Protein AF-A0A916R1E2-F1 (afdb_monomer)

Nearest PDB structures (foldseek):
  3bkv-assembly1_A  TM=9.050E-01  e=2.674E-01  Phikzvirus phiKZ
  4c2e-assembly1_B  TM=7.919E-01  e=2.099E-01  Bacillus subtilis subsp. subtilis str. 168
  4c2h-assembly1_B  TM=7.950E-01  e=2.369E-01  Bacillus subtilis subsp. subtilis str. 168
  4c2g-assembly1_A-2  TM=7.970E-01  e=2.842E-01  Bacillus subtilis subsp. subtilis str. 168
  2vve-assembly1_A  TM=6.080E-01  e=1.460E+00  Corticovirus PM2

Sequence (176 aa):
MELQDFLRTDLKYDVKTLADDENLTREIQAILVDLNMLNPPVDGIFGPLTTAALHRFQVDQKSGEAGYLGEKTTKKLLEAKEANIPAAPIILKTKKDTILKSRPLQSSQLTESEKHYIPANQEFQILAYVPVRNHFRIAFKNNKHNGSGVWYIHEKHIEIFENNQLVASQASTRYY

Secondary structure (DSSP, 8-state):
--GGGGTTS---EEHHHHHT-HHHHHHHHHHHHHTTSSPSP--S---HHHHHHHHHHHHHTT-S-TTEE-HHHHHHHHHHHHHT-PPPPEEEEESS-EEEESSSS-GGGS-GGGEEEE-TT-EEEEEEEEEETTEEEEEESS--BTTBSEEEEEGGGEEEEETTEEEESTT-----

Foldseek 3Di:
DALVVQAPDFDKDFLVNQQVDLVNQLLLQVLLCLLVLAPDDSPSGSDPSVLQSLQVLCVVQVQVQRRMDHNSSSVSSVVSSVVSHHFFWKKKFFQAKWKWALDPDDPVPDDVLRIDIDGHGDMFTFSHWDDDPQWIWTQGHPDADSNDSTTIIGQQGMFMDGPNDTQGHPVDPPDD

Mean predicted aligned error: 4.77 Å

Solvent-accessible surface area (backbone atoms only — not comparable to full-atom values): 9759 Å² total; per-residue (Å²): 111,57,66,72,73,24,58,97,46,89,50,68,39,41,58,65,58,40,42,74,30,42,65,37,26,30,56,54,40,46,46,33,32,69,27,60,34,40,73,81,74,72,78,34,67,55,41,77,60,50,52,39,22,51,46,42,50,35,59,78,67,63,39,82,47,84,69,41,49,28,32,55,44,39,54,50,51,53,53,47,53,74,65,63,63,58,54,77,69,32,40,39,34,28,76,35,68,46,55,39,20,69,53,96,64,62,73,91,81,48,58,73,89,42,45,44,82,43,61,45,77,42,78,41,56,36,48,33,74,44,84,50,90,74,23,30,42,34,28,37,59,85,62,58,56,95,84,38,43,56,34,22,34,51,39,82,37,38,38,32,28,47,85,91,37,84,64,39,43,81,88,49,85,75,85,127

Structure (mmCIF, N/CA/C/O backbone):
data_AF-A0A916R1E2-F1
#
_entry.id   AF-A0A916R1E2-F1
#
loop_
_atom_site.group_PDB
_atom_site.id
_atom_site.type_symbol
_atom_site.label_atom_id
_atom_site.label_alt_id
_atom_site.label_comp_id
_atom_site.label_asym_id
_atom_site.label_entity_id
_atom_site.label_seq_id
_atom_site.pdbx_PDB_ins_code
_atom_site.Cartn_x
_atom_site.Cartn_y
_atom_site.Cartn_z
_atom_site.occupancy
_atom_site.B_iso_or_equiv
_atom_site.auth_seq_id
_atom_site.auth_comp_id
_atom_site.auth_asym_id
_atom_site.auth_atom_id
_atom_site.pdbx_PDB_model_num
ATOM 1 N N . MET A 1 1 ? -10.650 14.421 14.158 1.00 94.19 1 MET A N 1
ATOM 2 C CA . MET A 1 1 ? -11.282 13.184 14.659 1.00 94.19 1 MET A CA 1
ATOM 3 C C . MET A 1 1 ? -10.206 12.286 15.236 1.00 94.19 1 MET A C 1
ATOM 5 O O . MET A 1 1 ? -9.038 12.485 14.914 1.00 94.19 1 MET A O 1
ATOM 9 N N . GLU A 1 2 ? -10.591 11.307 16.044 1.00 96.19 2 GLU A N 1
ATOM 10 C CA . GLU A 1 2 ? -9.726 10.213 16.502 1.00 96.19 2 GLU A CA 1
ATOM 11 C C . GLU A 1 2 ? -10.302 8.863 16.053 1.00 96.19 2 GLU A C 1
ATOM 13 O O . GLU A 1 2 ? -11.497 8.746 15.767 1.00 96.19 2 GLU A O 1
ATOM 18 N N . LEU A 1 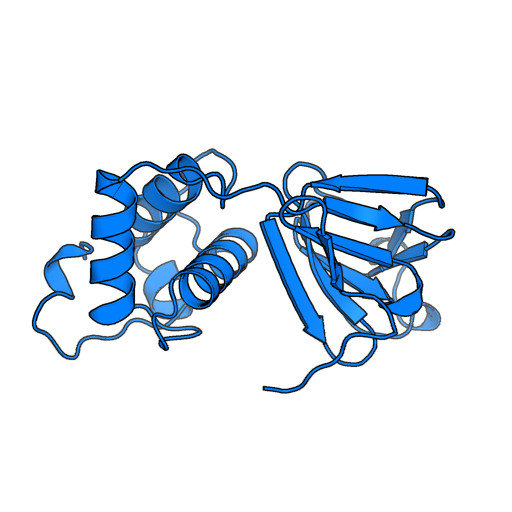3 ? -9.476 7.813 16.011 1.00 96.88 3 LEU A N 1
ATOM 19 C CA . LEU A 1 3 ? -9.941 6.463 15.680 1.00 96.88 3 LEU A CA 1
ATOM 20 C C . LEU A 1 3 ? -11.092 6.017 16.594 1.00 96.88 3 LEU A C 1
ATOM 22 O O . LEU A 1 3 ? -12.052 5.410 16.122 1.00 96.88 3 LEU A O 1
ATOM 26 N N . GLN A 1 4 ? -11.043 6.353 17.886 1.00 95.94 4 GLN A N 1
ATOM 27 C CA . GLN A 1 4 ? -12.064 5.950 18.861 1.00 95.94 4 GLN A CA 1
ATOM 28 C C . GLN A 1 4 ? -13.472 6.464 18.516 1.00 95.94 4 GLN A C 1
ATOM 30 O O . GLN A 1 4 ? -14.449 5.784 18.833 1.00 95.94 4 GLN A O 1
ATOM 35 N N . ASP A 1 5 ? -13.582 7.587 17.801 1.00 97.56 5 ASP A N 1
ATOM 36 C CA . ASP A 1 5 ? -14.863 8.193 17.409 1.00 97.56 5 ASP A CA 1
ATOM 37 C C . ASP A 1 5 ? -15.663 7.329 16.409 1.00 97.56 5 ASP A C 1
ATOM 39 O O . ASP A 1 5 ? -16.876 7.487 16.256 1.00 97.56 5 ASP A O 1
ATOM 43 N N . PHE A 1 6 ? -15.005 6.386 15.724 1.00 97.88 6 PHE A N 1
ATOM 44 C CA . PHE A 1 6 ? -15.643 5.465 14.773 1.00 97.88 6 PHE A CA 1
ATOM 45 C C . PHE A 1 6 ? -16.212 4.206 15.443 1.00 97.88 6 PHE A C 1
ATOM 47 O O . PHE A 1 6 ? -16.876 3.402 14.788 1.00 97.88 6 PHE A O 1
ATOM 54 N N . LEU A 1 7 ? -15.923 3.972 16.726 1.00 97.31 7 LEU A N 1
ATOM 55 C CA . LEU A 1 7 ? -16.379 2.770 17.420 1.00 97.31 7 LEU A CA 1
ATOM 56 C C . LEU A 1 7 ? -17.851 2.895 17.813 1.00 97.31 7 LEU A C 1
ATOM 58 O O . LEU A 1 7 ? -18.254 3.886 18.418 1.00 97.31 7 LEU A O 1
ATOM 62 N N . ARG A 1 8 ? -18.642 1.844 17.554 1.00 96.12 8 ARG A N 1
ATOM 63 C CA . ARG A 1 8 ? -20.092 1.806 17.815 1.00 96.12 8 ARG A CA 1
ATOM 64 C C . ARG A 1 8 ? -20.875 2.890 17.061 1.00 96.12 8 ARG A C 1
ATOM 66 O O . ARG A 1 8 ? -21.920 3.332 17.537 1.00 96.12 8 ARG A O 1
ATOM 73 N N . THR A 1 9 ? -20.383 3.304 15.894 1.00 96.69 9 THR A N 1
ATOM 74 C CA . THR A 1 9 ? -21.049 4.255 14.996 1.00 96.69 9 THR A CA 1
ATOM 75 C C . THR A 1 9 ? -21.120 3.695 13.575 1.00 96.69 9 THR A C 1
ATOM 77 O O . THR A 1 9 ? -20.464 2.710 13.237 1.00 96.69 9 THR A O 1
ATOM 80 N N . ASP A 1 10 ? -21.931 4.317 12.723 1.00 95.75 10 ASP A N 1
ATOM 81 C CA . ASP A 1 10 ? -21.990 4.052 11.282 1.00 95.75 10 ASP A CA 1
ATOM 82 C C . ASP A 1 10 ? -21.135 5.037 10.463 1.00 95.75 10 ASP A C 1
ATOM 84 O O . ASP A 1 10 ? -21.183 5.025 9.228 1.00 95.75 10 ASP A O 1
ATOM 88 N N . LEU A 1 11 ? -20.328 5.865 11.142 1.00 97.44 11 LEU A N 1
ATOM 89 C CA . LEU A 1 11 ? -19.462 6.860 10.524 1.00 97.44 11 LEU A CA 1
ATOM 90 C C . LEU A 1 11 ? -18.466 6.192 9.571 1.00 97.44 11 LEU A C 1
ATOM 92 O O . LEU A 1 11 ? -17.823 5.193 9.906 1.00 97.44 11 LEU A O 1
ATOM 96 N N . LYS A 1 12 ? -18.309 6.777 8.381 1.00 97.12 12 LYS A N 1
ATOM 97 C CA . LYS A 1 12 ? -17.318 6.344 7.395 1.00 97.12 12 LYS A CA 1
ATOM 98 C C . LYS A 1 12 ? -16.646 7.526 6.736 1.00 97.12 12 LYS A C 1
ATOM 100 O O . LYS A 1 12 ? -17.326 8.399 6.202 1.00 97.12 12 LYS A O 1
ATOM 105 N N . TYR A 1 13 ? -15.321 7.516 6.735 1.00 98.19 13 TYR A N 1
ATOM 106 C CA . TYR A 1 13 ? -14.507 8.499 6.027 1.00 98.19 13 TYR A CA 1
ATOM 107 C C . TYR A 1 13 ? -13.921 7.852 4.780 1.00 98.19 13 TYR A C 1
ATOM 109 O O . TYR A 1 13 ? -13.349 6.766 4.854 1.00 98.19 13 TYR A O 1
ATOM 117 N N . ASP A 1 14 ? -14.074 8.496 3.627 1.00 97.06 14 ASP A N 1
ATOM 118 C CA . ASP A 1 14 ? -13.344 8.095 2.428 1.00 97.06 14 ASP A CA 1
ATOM 119 C C . ASP A 1 14 ? -11.904 8.639 2.463 1.00 97.06 14 ASP A C 1
ATOM 121 O O . ASP A 1 14 ? -11.524 9.416 3.340 1.00 97.06 14 ASP A O 1
ATOM 125 N N . VAL A 1 15 ? -11.081 8.236 1.493 1.00 94.12 15 VAL A N 1
ATOM 126 C CA . VAL A 1 15 ? -9.678 8.678 1.401 1.00 94.12 15 VAL A CA 1
ATOM 127 C C . VAL A 1 15 ? -9.539 10.203 1.333 1.00 94.12 15 VAL A C 1
ATOM 129 O O . VAL A 1 15 ? -8.554 10.738 1.838 1.00 94.12 15 VAL A O 1
ATOM 132 N N . LYS A 1 16 ? -10.497 10.910 0.722 1.00 96.38 16 LYS A N 1
ATOM 133 C CA . LYS A 1 16 ? -10.449 12.370 0.626 1.00 96.38 16 LYS A CA 1
ATOM 134 C C . LYS A 1 16 ? -10.707 12.992 1.997 1.00 96.38 16 LYS A C 1
ATOM 136 O O . LYS A 1 16 ? -9.926 13.834 2.418 1.00 96.38 16 LYS A O 1
ATOM 141 N N . THR A 1 17 ? -11.739 12.539 2.708 1.00 97.81 17 THR A N 1
ATOM 142 C CA . THR A 1 17 ? -12.029 13.016 4.067 1.00 97.81 17 THR A CA 1
ATOM 143 C C . THR A 1 17 ? -10.876 12.721 5.025 1.00 97.81 17 THR A C 1
ATOM 145 O O . THR A 1 17 ? -10.547 13.567 5.848 1.00 97.81 17 THR A O 1
ATOM 148 N N . LEU A 1 18 ? -10.218 11.561 4.894 1.00 97.19 18 LEU A N 1
ATOM 149 C CA . LEU A 1 18 ? -9.014 11.252 5.673 1.00 97.19 18 LEU A CA 1
ATOM 150 C C . LEU A 1 18 ? -7.878 12.236 5.378 1.00 97.19 18 LEU A C 1
ATOM 152 O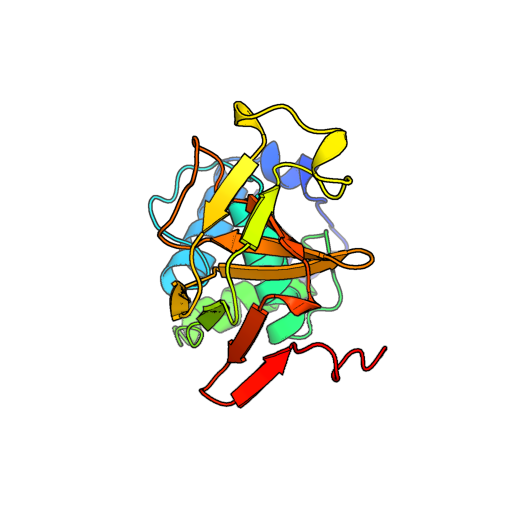 O . LEU A 1 18 ? -7.247 12.718 6.309 1.00 97.19 18 LEU A O 1
ATOM 156 N N . ALA A 1 19 ? -7.644 12.571 4.105 1.00 96.69 19 ALA A N 1
ATOM 157 C CA . ALA A 1 19 ? -6.610 13.529 3.714 1.00 96.69 19 ALA A CA 1
ATOM 158 C C . ALA A 1 19 ? -6.846 14.948 4.256 1.00 96.69 19 ALA A C 1
ATOM 160 O O . ALA A 1 19 ? -5.877 15.678 4.454 1.00 96.69 19 ALA A O 1
ATOM 161 N N . ASP A 1 20 ? -8.105 15.314 4.508 1.00 97.88 20 ASP A N 1
ATOM 162 C CA . ASP A 1 20 ? -8.487 16.601 5.094 1.00 97.88 20 ASP A CA 1
ATOM 163 C C . ASP A 1 20 ? -8.401 16.603 6.645 1.00 97.88 20 ASP A C 1
ATOM 165 O O . ASP A 1 20 ? -8.493 17.667 7.259 1.00 97.88 20 ASP A O 1
ATOM 169 N N . ASP A 1 21 ? -8.190 15.446 7.296 1.00 97.94 21 ASP A N 1
ATOM 170 C CA . ASP A 1 21 ? -8.001 15.308 8.752 1.00 97.94 21 ASP A CA 1
ATOM 171 C C . ASP A 1 21 ? -6.562 14.865 9.077 1.00 97.94 21 ASP A C 1
ATOM 173 O O . ASP A 1 21 ? -6.232 13.674 9.132 1.00 97.94 21 ASP A O 1
ATOM 177 N N . GLU A 1 22 ? -5.681 15.847 9.292 1.00 97.81 22 GLU A N 1
ATOM 178 C CA . GLU A 1 22 ? -4.259 15.607 9.564 1.00 97.81 22 GLU A CA 1
ATOM 179 C C . GLU A 1 22 ? -4.044 14.761 10.830 1.00 97.81 22 GLU A C 1
ATOM 181 O O . GLU A 1 22 ? -3.210 13.856 10.835 1.00 97.81 22 GLU A O 1
ATOM 186 N N . ASN A 1 23 ? -4.806 15.012 11.899 1.00 98.12 23 ASN A N 1
ATOM 187 C CA . ASN A 1 23 ? -4.636 14.307 13.171 1.00 98.12 23 ASN A CA 1
ATOM 188 C C . ASN A 1 23 ? -4.997 12.826 13.033 1.00 98.12 23 ASN A C 1
ATOM 190 O O . ASN A 1 23 ? -4.194 11.960 13.392 1.00 98.12 23 ASN A O 1
ATOM 194 N N . LEU A 1 24 ? -6.156 12.536 12.436 1.00 98.44 24 LEU A N 1
ATOM 195 C CA . LEU A 1 24 ? -6.574 11.163 12.162 1.00 98.44 24 LEU A CA 1
ATOM 196 C C . LEU A 1 24 ? -5.603 10.471 11.195 1.00 98.44 24 LEU A C 1
ATOM 198 O O . LEU A 1 24 ? -5.256 9.302 11.377 1.00 98.44 24 LEU A O 1
ATOM 202 N N . THR A 1 25 ? -5.104 11.199 10.192 1.00 98.44 25 THR A N 1
ATOM 203 C CA . THR A 1 25 ? -4.073 10.689 9.282 1.00 98.44 25 THR A CA 1
ATOM 204 C C . THR A 1 25 ? -2.814 10.273 10.032 1.00 98.44 25 THR A C 1
ATOM 206 O O . THR A 1 25 ? -2.305 9.176 9.796 1.00 98.44 25 THR A O 1
ATOM 209 N N . ARG A 1 26 ? -2.313 11.113 10.946 1.00 98.62 26 ARG A N 1
ATOM 210 C CA . ARG A 1 26 ? -1.122 10.803 11.748 1.00 98.62 26 ARG A CA 1
ATOM 211 C C . ARG A 1 26 ? -1.334 9.568 12.618 1.00 98.62 26 ARG A C 1
ATOM 213 O O . ARG A 1 26 ? -0.428 8.744 12.710 1.00 98.62 26 ARG A O 1
ATOM 220 N N . GLU A 1 27 ? -2.522 9.407 13.199 1.00 98.44 27 GLU A N 1
ATOM 221 C CA . GLU A 1 27 ? -2.864 8.229 14.003 1.00 98.44 27 GLU A CA 1
ATOM 222 C C . GLU A 1 27 ? -2.820 6.939 13.166 1.00 98.44 27 GLU A C 1
ATOM 224 O O . GLU A 1 27 ? -2.166 5.966 13.547 1.00 98.44 27 GLU A O 1
ATOM 229 N N . ILE A 1 28 ? -3.433 6.953 11.977 1.00 98.50 28 ILE A N 1
ATOM 230 C CA . ILE A 1 28 ? -3.409 5.815 11.045 1.00 98.50 28 ILE A CA 1
ATOM 231 C C . ILE A 1 28 ? -1.977 5.519 10.586 1.00 98.50 28 ILE A C 1
ATOM 233 O O . ILE A 1 28 ? -1.548 4.365 10.583 1.00 98.50 28 ILE A O 1
ATOM 237 N N . GLN A 1 29 ? -1.224 6.550 10.198 1.00 98.62 29 GLN A N 1
ATOM 238 C CA . GLN A 1 29 ? 0.156 6.399 9.748 1.00 98.62 29 GLN A CA 1
ATOM 239 C C . GLN A 1 29 ? 1.053 5.813 10.837 1.00 98.62 29 GLN A C 1
ATOM 241 O O . GLN A 1 29 ? 1.846 4.933 10.519 1.00 98.62 29 GLN A O 1
ATOM 246 N N . ALA A 1 30 ? 0.923 6.258 12.091 1.00 98.56 30 ALA A N 1
ATOM 247 C CA . ALA A 1 30 ? 1.711 5.732 13.204 1.00 98.56 30 ALA A CA 1
ATOM 248 C C . ALA A 1 30 ? 1.521 4.217 13.347 1.00 98.56 30 ALA A C 1
ATOM 250 O O . ALA A 1 30 ? 2.498 3.474 13.318 1.00 98.56 30 ALA A O 1
ATOM 251 N N . ILE A 1 31 ? 0.266 3.752 13.353 1.00 98.44 31 ILE A N 1
ATOM 252 C CA . ILE A 1 31 ? -0.044 2.318 13.422 1.00 98.44 31 ILE A CA 1
ATOM 253 C C . ILE A 1 31 ? 0.541 1.575 12.213 1.00 98.44 31 ILE A C 1
ATOM 255 O O . ILE A 1 31 ? 1.183 0.540 12.365 1.00 98.44 31 ILE A O 1
ATOM 259 N N . LEU A 1 32 ? 0.362 2.093 10.995 1.00 98.25 32 LEU A N 1
ATOM 260 C CA . LEU A 1 32 ? 0.888 1.437 9.791 1.00 98.25 32 LEU A CA 1
ATOM 261 C C . LEU A 1 32 ? 2.426 1.410 9.749 1.00 98.25 32 LEU A C 1
ATOM 263 O O . LEU A 1 32 ? 2.996 0.476 9.178 1.00 98.25 32 LEU A O 1
ATOM 267 N N . VAL A 1 33 ? 3.096 2.406 10.333 1.00 97.62 33 VAL A N 1
ATOM 268 C CA . VAL A 1 33 ? 4.558 2.440 10.486 1.00 97.62 33 VAL A CA 1
ATOM 269 C C . VAL A 1 33 ? 5.017 1.391 11.497 1.00 97.62 33 VAL A C 1
ATOM 271 O O . VAL A 1 33 ? 5.910 0.611 11.165 1.00 97.62 33 VAL A O 1
ATOM 274 N N . ASP A 1 34 ? 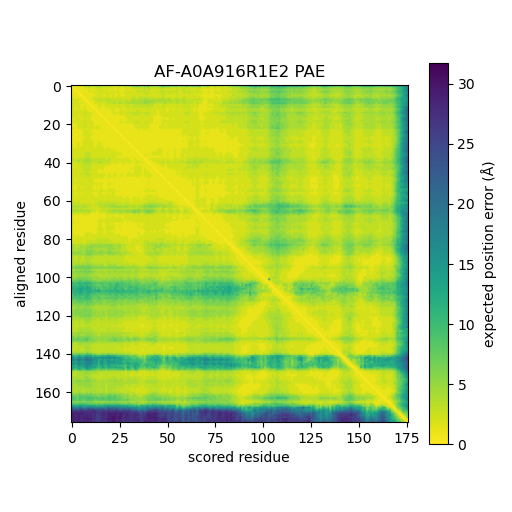4.373 1.304 12.664 1.00 97.44 34 ASP A N 1
ATOM 275 C CA . ASP A 1 34 ? 4.686 0.301 13.695 1.00 97.44 34 ASP A CA 1
ATOM 276 C C . ASP A 1 34 ? 4.505 -1.129 13.159 1.00 97.44 34 ASP A C 1
ATOM 278 O O . ASP A 1 34 ? 5.334 -2.015 13.378 1.00 97.44 34 ASP A O 1
ATOM 282 N N . LEU A 1 35 ? 3.479 -1.335 12.329 1.00 97.06 35 LEU A N 1
ATOM 283 C CA . LEU A 1 35 ? 3.228 -2.600 11.638 1.00 97.06 35 LEU A CA 1
ATOM 284 C C . LEU A 1 35 ? 4.147 -2.842 10.428 1.00 97.06 35 LEU A C 1
ATOM 286 O O . LEU A 1 35 ? 3.972 -3.838 9.725 1.00 97.06 35 LEU A O 1
ATOM 290 N N . ASN A 1 36 ? 5.122 -1.970 10.146 1.00 95.31 36 ASN A N 1
ATOM 291 C CA . ASN A 1 36 ? 6.058 -2.078 9.018 1.00 95.31 36 ASN A CA 1
ATOM 292 C C . ASN A 1 36 ? 5.384 -2.039 7.619 1.00 95.31 36 ASN A C 1
ATOM 294 O O . ASN A 1 36 ? 6.000 -2.409 6.606 1.00 95.31 36 ASN A O 1
ATOM 298 N N . MET A 1 37 ? 4.131 -1.568 7.563 1.00 95.50 37 MET A N 1
ATOM 299 C CA . MET A 1 37 ? 3.283 -1.443 6.365 1.00 95.50 37 MET A CA 1
ATOM 300 C C . MET A 1 37 ? 3.375 -0.062 5.700 1.00 95.50 37 MET A C 1
ATOM 302 O O . MET A 1 37 ? 2.929 0.098 4.564 1.00 95.50 37 MET A O 1
ATOM 306 N N . LEU A 1 38 ? 3.979 0.917 6.374 1.00 96.44 38 LEU A N 1
ATOM 307 C CA . LEU A 1 38 ? 4.331 2.238 5.856 1.00 96.44 38 LEU A CA 1
ATOM 308 C C . LEU A 1 38 ? 5.736 2.617 6.350 1.00 96.44 38 LEU A C 1
ATOM 310 O O . LEU A 1 38 ? 6.195 2.119 7.373 1.00 96.44 38 LEU A O 1
ATOM 314 N N . ASN A 1 39 ? 6.440 3.476 5.613 1.00 93.38 39 ASN A N 1
ATOM 315 C CA . ASN A 1 39 ? 7.739 3.989 6.048 1.00 93.38 39 ASN A CA 1
ATOM 316 C C . ASN A 1 39 ? 7.584 5.282 6.858 1.00 93.38 39 ASN A C 1
ATOM 318 O O . ASN A 1 39 ? 6.730 6.095 6.505 1.00 93.38 39 ASN A O 1
ATOM 322 N N . PRO A 1 40 ? 8.442 5.523 7.867 1.00 93.31 40 PRO A N 1
ATOM 323 C CA . PRO A 1 40 ? 8.526 6.830 8.507 1.00 93.31 40 PRO A CA 1
ATOM 324 C C . PRO A 1 40 ? 8.991 7.913 7.506 1.00 93.31 40 PRO A C 1
ATOM 326 O O . PRO A 1 40 ? 9.640 7.589 6.502 1.00 93.31 40 PRO A O 1
ATOM 329 N N . PRO A 1 41 ? 8.730 9.204 7.786 1.00 95.25 41 PRO A N 1
ATOM 330 C CA . PRO A 1 41 ? 8.067 9.733 8.983 1.00 95.25 41 PRO A CA 1
ATOM 331 C C . PRO A 1 41 ? 6.532 9.657 8.923 1.00 95.25 41 PRO A C 1
ATOM 333 O O . PRO A 1 41 ? 5.943 9.547 7.852 1.00 95.25 41 PRO A O 1
ATOM 336 N N . VAL A 1 42 ? 5.894 9.785 10.089 1.00 97.69 42 VAL A N 1
ATOM 337 C CA . VAL A 1 42 ? 4.471 10.137 10.196 1.00 97.69 42 VAL A CA 1
ATOM 338 C C . VAL A 1 42 ? 4.349 11.621 9.851 1.00 97.69 42 VAL A C 1
ATOM 340 O O . VAL A 1 42 ? 4.649 12.487 10.673 1.00 97.69 42 VAL A O 1
ATOM 343 N N . ASP A 1 43 ? 4.003 11.923 8.603 1.00 96.25 43 ASP A N 1
ATOM 344 C CA . ASP A 1 43 ? 4.009 13.283 8.051 1.00 96.25 43 ASP A CA 1
ATOM 345 C C . ASP A 1 43 ? 2.637 13.967 8.079 1.00 96.25 43 ASP A C 1
ATOM 347 O O . ASP A 1 43 ? 2.577 15.183 7.908 1.00 96.25 43 ASP A O 1
ATOM 351 N N . GLY A 1 44 ? 1.563 13.229 8.373 1.00 97.50 44 GLY A N 1
ATOM 352 C CA . GLY A 1 44 ? 0.190 13.736 8.351 1.00 97.50 44 GLY A CA 1
ATOM 353 C C . GLY A 1 44 ? -0.402 13.841 6.947 1.00 97.50 44 GLY A C 1
ATOM 354 O O . GLY A 1 44 ? -1.482 14.399 6.784 1.00 97.50 44 GLY A O 1
ATOM 355 N N . ILE A 1 45 ? 0.270 13.294 5.927 1.00 96.25 45 ILE A N 1
ATOM 356 C CA . ILE A 1 45 ? -0.171 13.356 4.533 1.00 96.25 45 ILE A CA 1
ATOM 357 C C . ILE A 1 45 ? -0.798 12.019 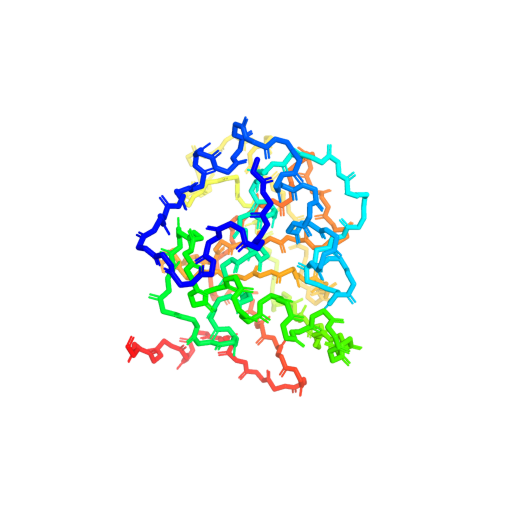4.126 1.00 96.25 45 ILE A C 1
ATOM 359 O O . ILE A 1 45 ? -0.121 10.998 3.943 1.00 96.25 45 ILE A O 1
ATOM 363 N N . PHE A 1 46 ? -2.109 12.019 3.874 1.00 96.50 46 PHE A N 1
ATOM 364 C CA . PHE A 1 46 ? -2.821 10.834 3.385 1.00 96.50 46 PHE A CA 1
ATOM 365 C C . PHE A 1 46 ? -2.634 10.641 1.867 1.00 96.50 46 PHE A C 1
ATOM 367 O O . PHE A 1 46 ? -3.565 10.672 1.066 1.00 96.50 46 PHE A O 1
ATOM 374 N N . GLY A 1 47 ? -1.377 10.483 1.451 1.00 93.88 47 GLY A N 1
ATOM 375 C CA . GLY A 1 47 ? -0.984 10.351 0.052 1.00 93.88 47 GLY A CA 1
ATOM 376 C C . GLY A 1 47 ? -1.038 8.914 -0.490 1.00 93.88 47 GLY A C 1
ATOM 377 O O . GLY A 1 47 ? -1.435 7.976 0.204 1.00 93.88 47 GLY A O 1
ATOM 378 N N . PRO A 1 48 ? -0.544 8.695 -1.725 1.00 92.50 48 PRO A N 1
ATOM 379 C CA . PRO A 1 48 ? -0.628 7.404 -2.410 1.00 92.50 48 PRO A CA 1
ATOM 380 C C . PRO A 1 48 ? -0.003 6.215 -1.668 1.00 92.50 48 PRO A C 1
ATOM 382 O O . PRO A 1 48 ? -0.457 5.088 -1.867 1.00 92.50 48 PRO A O 1
ATOM 385 N N . LEU A 1 49 ? 1.035 6.450 -0.854 1.00 94.50 49 LEU A N 1
ATOM 386 C CA . LEU A 1 49 ? 1.673 5.414 -0.034 1.00 94.50 49 LEU A CA 1
ATOM 387 C C . LEU A 1 49 ? 0.815 5.062 1.183 1.00 94.50 49 LEU A C 1
ATOM 389 O O . LEU A 1 49 ? 0.585 3.881 1.421 1.00 94.50 49 LEU A O 1
ATOM 393 N N . THR A 1 50 ? 0.273 6.064 1.882 1.00 96.75 50 THR A N 1
ATOM 394 C CA . THR A 1 50 ? -0.667 5.870 2.997 1.00 96.75 50 THR A CA 1
ATOM 395 C C . THR A 1 50 ? -1.924 5.138 2.526 1.00 96.75 50 THR A C 1
ATOM 397 O O . THR A 1 50 ? -2.323 4.149 3.134 1.00 96.75 50 THR A O 1
ATOM 400 N N . THR A 1 51 ? -2.493 5.527 1.377 1.00 96.00 51 THR A N 1
ATOM 401 C CA . THR A 1 51 ? -3.629 4.819 0.763 1.00 96.00 51 THR A CA 1
ATOM 402 C C . THR A 1 51 ? -3.300 3.358 0.457 1.00 96.00 51 THR A C 1
ATOM 404 O O . THR A 1 51 ? -4.105 2.472 0.728 1.00 96.00 51 THR A O 1
ATOM 407 N N . ALA A 1 52 ? -2.124 3.090 -0.118 1.00 94.88 52 ALA A N 1
ATOM 408 C CA . ALA A 1 52 ? -1.709 1.733 -0.463 1.00 94.88 52 ALA A CA 1
ATOM 409 C C . ALA A 1 52 ? -1.482 0.864 0.788 1.00 94.88 52 ALA A C 1
ATOM 411 O O . ALA A 1 52 ? -1.898 -0.294 0.808 1.00 94.88 52 ALA A O 1
ATOM 412 N N . ALA A 1 53 ? -0.870 1.438 1.826 1.00 96.25 53 ALA A N 1
ATOM 413 C CA . ALA A 1 53 ? -0.637 0.788 3.109 1.00 96.25 53 ALA A CA 1
ATOM 414 C C . ALA A 1 53 ? -1.951 0.473 3.839 1.00 96.25 53 ALA A C 1
ATOM 416 O O . ALA A 1 53 ? -2.150 -0.671 4.247 1.00 96.25 53 ALA A O 1
ATOM 417 N N . LEU A 1 54 ? -2.881 1.437 3.928 1.00 97.56 54 LEU A N 1
ATOM 418 C CA . LEU A 1 54 ? -4.197 1.202 4.532 1.00 97.56 54 LEU A CA 1
ATOM 419 C C . LEU A 1 54 ? -4.972 0.135 3.753 1.00 97.56 54 LEU A C 1
ATOM 421 O O . LEU A 1 54 ? -5.516 -0.784 4.354 1.00 97.56 54 LEU A O 1
ATOM 425 N N . HIS A 1 55 ? -4.985 0.208 2.421 1.00 95.25 55 HIS A N 1
ATOM 426 C CA . HIS A 1 55 ? -5.662 -0.799 1.605 1.00 95.25 55 HIS A CA 1
ATOM 427 C C . HIS A 1 55 ? -5.100 -2.206 1.855 1.00 95.25 55 HIS A C 1
ATOM 429 O O . HIS A 1 55 ? -5.867 -3.149 2.040 1.00 95.25 55 HIS A O 1
ATOM 435 N N . ARG A 1 56 ? -3.768 -2.357 1.909 1.00 94.81 56 ARG A N 1
ATOM 436 C CA . ARG A 1 56 ? -3.143 -3.639 2.262 1.00 94.81 56 ARG A CA 1
ATOM 437 C C . ARG A 1 56 ? -3.584 -4.103 3.648 1.00 94.81 56 ARG A C 1
ATOM 439 O O . ARG A 1 56 ? -4.033 -5.233 3.780 1.00 94.81 56 ARG A O 1
ATOM 446 N N . PHE A 1 57 ? -3.514 -3.230 4.651 1.00 96.88 57 PHE A N 1
ATOM 447 C CA . PHE A 1 57 ? -3.969 -3.541 6.005 1.00 96.88 57 PHE A CA 1
ATOM 448 C C . PHE A 1 57 ? -5.414 -4.060 6.020 1.00 96.88 57 PHE A C 1
ATOM 450 O O . PHE A 1 57 ? -5.710 -5.079 6.638 1.00 96.88 57 PHE A O 1
ATOM 457 N N . GLN A 1 58 ? -6.314 -3.406 5.289 1.00 96.81 58 GLN A N 1
ATOM 458 C CA . GLN A 1 58 ? -7.721 -3.799 5.205 1.00 96.81 58 GLN A CA 1
ATOM 459 C C . GLN A 1 58 ? -7.926 -5.171 4.557 1.00 96.81 58 GLN A C 1
ATOM 461 O O . GLN A 1 58 ? -8.798 -5.926 4.999 1.00 96.81 58 GLN A O 1
ATOM 466 N N . VAL A 1 59 ? -7.135 -5.499 3.532 1.00 93.19 59 VAL A N 1
ATOM 467 C CA . VAL A 1 59 ? -7.145 -6.815 2.879 1.00 93.19 59 VAL A CA 1
ATOM 468 C C . VAL A 1 59 ? -6.606 -7.885 3.828 1.00 93.19 59 VAL A C 1
ATOM 470 O O . VAL A 1 59 ? -7.314 -8.858 4.097 1.00 93.19 59 VAL A O 1
ATOM 473 N N . ASP A 1 60 ? -5.417 -7.669 4.396 1.00 92.81 60 ASP A N 1
ATOM 474 C CA . ASP A 1 60 ? -4.730 -8.620 5.282 1.00 92.81 60 ASP A CA 1
ATOM 475 C C . ASP A 1 60 ? -5.584 -8.921 6.521 1.00 92.81 60 ASP A C 1
ATOM 477 O O . ASP A 1 60 ? -5.774 -10.076 6.909 1.00 92.81 60 ASP A O 1
ATOM 481 N N . GLN A 1 61 ? -6.186 -7.878 7.096 1.00 95.19 61 GLN A N 1
ATOM 482 C CA . GLN A 1 61 ? -7.049 -7.998 8.264 1.00 95.19 61 GLN A CA 1
ATOM 483 C C . GLN A 1 61 ? -8.497 -8.341 7.909 1.00 95.19 61 GLN A C 1
ATOM 485 O O . GLN A 1 61 ? -9.298 -8.551 8.815 1.00 95.19 61 GLN A O 1
ATOM 490 N N . LYS A 1 62 ? -8.882 -8.421 6.627 1.00 95.12 62 LYS A N 1
ATOM 491 C CA . LYS A 1 62 ? -10.254 -8.712 6.159 1.00 95.12 62 LYS A CA 1
ATOM 492 C C . LYS A 1 62 ? -11.306 -7.748 6.726 1.00 95.12 62 LYS A C 1
ATOM 494 O O . LYS A 1 62 ? -12.342 -8.179 7.241 1.00 95.12 62 LYS A O 1
ATOM 499 N N . SER A 1 63 ? -11.036 -6.441 6.758 1.00 93.75 63 SER A N 1
ATOM 500 C CA . SER A 1 63 ? -11.978 -5.454 7.326 1.00 93.75 63 SER A CA 1
ATOM 501 C C . SER A 1 63 ? -13.239 -5.268 6.473 1.00 93.75 63 SER A C 1
ATOM 503 O O . SER A 1 63 ? -14.312 -5.019 7.022 1.00 93.75 63 SER A O 1
ATOM 505 N N . GLY A 1 64 ? -13.135 -5.464 5.153 1.00 91.94 64 GLY A N 1
ATOM 506 C CA . GLY A 1 64 ? -14.259 -5.341 4.219 1.00 91.94 64 GLY A CA 1
ATOM 507 C C . GLY A 1 64 ? -14.696 -3.897 3.952 1.00 91.94 64 GLY A C 1
ATOM 508 O O . GLY A 1 64 ? -15.822 -3.676 3.518 1.00 91.94 64 GLY A O 1
ATOM 509 N N . GLU A 1 65 ? -13.829 -2.918 4.218 1.00 94.31 65 GLU A N 1
ATOM 510 C CA . GLU A 1 65 ? -14.091 -1.483 4.028 1.00 94.31 65 GLU A CA 1
ATOM 511 C C . GLU A 1 65 ? -13.068 -0.863 3.067 1.00 94.31 65 GLU A C 1
ATOM 513 O O . GLU A 1 65 ? -12.498 0.189 3.330 1.00 94.31 65 GLU A O 1
ATOM 518 N N . ALA A 1 66 ? -12.790 -1.532 1.946 1.00 88.81 66 ALA A N 1
ATOM 519 C CA . ALA A 1 66 ? -11.810 -1.047 0.978 1.00 88.81 66 ALA A CA 1
ATOM 520 C C . ALA A 1 66 ? -12.117 0.402 0.548 1.00 88.81 66 ALA A C 1
ATOM 522 O O . ALA A 1 66 ? -13.208 0.695 0.058 1.00 88.81 66 ALA A O 1
ATOM 523 N N . GLY A 1 67 ? -11.147 1.301 0.736 1.00 87.62 67 GLY A N 1
ATOM 524 C CA . GLY A 1 67 ? -11.265 2.720 0.371 1.00 87.62 67 GLY A CA 1
ATOM 525 C C . GLY A 1 67 ? -11.995 3.608 1.386 1.00 87.62 67 GLY A C 1
ATOM 526 O O . GLY A 1 67 ? -12.089 4.813 1.155 1.00 87.62 67 GLY A O 1
ATOM 527 N N . TYR A 1 68 ? -12.460 3.046 2.503 1.00 95.94 68 TYR A N 1
ATOM 528 C CA . TYR A 1 68 ? -13.110 3.780 3.589 1.00 95.94 68 TYR A CA 1
ATOM 529 C C . TYR A 1 68 ? -12.502 3.407 4.942 1.00 95.94 68 TYR A C 1
ATOM 531 O O . TYR A 1 68 ? -12.093 2.272 5.155 1.00 95.94 68 TYR A O 1
ATOM 539 N N . LEU A 1 69 ? -12.499 4.332 5.891 1.00 98.38 69 LEU A N 1
ATOM 540 C CA . LEU A 1 69 ? -12.304 4.042 7.306 1.00 98.38 69 LEU A CA 1
ATOM 541 C C . LEU A 1 69 ? -13.671 4.070 7.995 1.00 98.38 69 LEU A C 1
ATOM 543 O O . LEU A 1 69 ? -14.320 5.114 8.013 1.00 98.38 69 LEU A O 1
ATOM 547 N N . GLY A 1 70 ? -14.103 2.934 8.536 1.00 98.12 70 GLY A N 1
ATOM 548 C CA . GLY A 1 70 ? -15.274 2.818 9.404 1.00 98.12 70 GLY A CA 1
ATOM 549 C C . GLY A 1 70 ? -14.966 1.963 10.633 1.00 98.12 70 GLY A C 1
ATOM 550 O O . GLY A 1 70 ? -13.813 1.586 10.867 1.00 98.12 70 GLY A O 1
ATOM 551 N N . GLU A 1 71 ? -16.000 1.624 11.407 1.00 98.12 71 GLU A N 1
ATOM 552 C CA . GLU A 1 71 ? -15.871 0.869 12.662 1.00 98.12 71 GLU A CA 1
ATOM 553 C C . GLU A 1 71 ? -15.003 -0.397 12.521 1.00 98.12 71 GLU A C 1
ATOM 555 O O . GLU A 1 71 ? -14.161 -0.674 13.382 1.00 98.12 71 GLU A O 1
ATOM 560 N N . LYS A 1 72 ? -15.163 -1.174 11.436 1.00 98.38 72 LYS A N 1
ATOM 561 C CA . LYS A 1 72 ? -14.464 -2.465 11.292 1.00 98.38 72 LYS A CA 1
ATOM 562 C C . LYS A 1 72 ? -12.965 -2.285 11.091 1.00 98.38 72 LYS A C 1
ATOM 564 O O . LYS A 1 72 ? -12.182 -3.039 11.671 1.00 98.38 72 LYS A O 1
ATOM 569 N N . THR A 1 73 ? -12.560 -1.335 10.251 1.00 98.31 73 THR A N 1
ATOM 570 C CA . THR A 1 73 ? -11.145 -1.023 10.016 1.00 98.31 73 THR A CA 1
ATOM 571 C C . THR A 1 73 ? -10.532 -0.387 11.253 1.00 98.31 73 THR A C 1
ATOM 573 O O . THR A 1 73 ? -9.452 -0.807 11.657 1.00 98.31 73 THR A O 1
ATOM 576 N N . THR A 1 74 ? -11.239 0.546 11.894 1.00 98.44 74 THR A N 1
ATOM 577 C CA . THR A 1 74 ? -10.808 1.179 13.146 1.00 98.44 74 THR A CA 1
ATOM 578 C C . THR A 1 74 ? -10.530 0.149 14.231 1.00 98.44 74 THR A C 1
ATOM 580 O O . THR A 1 74 ? -9.438 0.130 14.796 1.00 98.44 74 THR A O 1
ATOM 583 N N . LYS A 1 75 ? -11.484 -0.754 14.493 1.00 98.31 75 LYS A N 1
ATOM 584 C CA . LYS A 1 75 ? -11.315 -1.808 15.498 1.00 98.31 75 LYS A CA 1
ATOM 585 C C . LYS A 1 75 ? -10.061 -2.642 15.224 1.00 98.31 75 LYS A C 1
ATOM 587 O O . LYS A 1 75 ? -9.271 -2.870 16.132 1.00 98.31 75 LYS A O 1
ATOM 592 N N . LYS A 1 76 ? -9.844 -3.025 13.963 1.00 98.25 76 LYS A N 1
ATOM 593 C CA . LYS A 1 76 ? -8.674 -3.811 13.547 1.00 98.25 76 LYS A CA 1
ATOM 594 C C . LYS A 1 76 ? -7.368 -3.039 13.703 1.00 98.25 76 LYS A C 1
ATOM 596 O O . LYS A 1 76 ? -6.383 -3.635 14.120 1.00 98.25 76 LYS A O 1
ATOM 601 N N . LEU A 1 77 ? -7.340 -1.743 13.379 1.00 98.31 77 LEU A N 1
ATOM 602 C CA . LEU A 1 77 ? -6.155 -0.896 13.569 1.00 98.31 77 LEU A CA 1
ATOM 603 C C . LEU A 1 77 ? -5.756 -0.840 15.046 1.00 98.31 77 LEU A C 1
ATOM 605 O O . LEU A 1 77 ? -4.587 -1.037 15.363 1.00 98.31 77 LEU A O 1
ATOM 609 N N . LEU A 1 78 ? -6.726 -0.634 15.939 1.00 98.19 78 LEU A N 1
ATOM 610 C CA . LEU A 1 78 ? -6.485 -0.605 17.382 1.00 98.19 78 LEU A CA 1
ATOM 611 C C . LEU A 1 78 ? -6.023 -1.974 17.906 1.00 98.19 78 LEU A C 1
ATOM 613 O O . LEU A 1 78 ? -5.022 -2.049 18.606 1.00 98.19 78 LEU A O 1
ATOM 617 N N . GLU A 1 79 ? -6.682 -3.065 17.509 1.00 97.75 79 GLU A N 1
ATOM 618 C CA . GLU A 1 79 ? -6.261 -4.428 17.874 1.00 97.75 79 GLU A CA 1
ATOM 619 C C . GLU A 1 79 ? -4.836 -4.746 17.387 1.00 97.75 79 GLU A C 1
ATOM 621 O O . GLU A 1 79 ? -4.038 -5.318 18.128 1.00 97.75 79 GLU A O 1
ATOM 626 N N . ALA A 1 80 ? -4.493 -4.351 16.157 1.00 96.69 80 ALA A N 1
ATOM 627 C CA . ALA A 1 80 ? -3.166 -4.568 15.590 1.00 96.69 80 ALA A CA 1
ATOM 628 C C . ALA A 1 80 ? -2.090 -3.712 16.274 1.00 96.69 80 ALA A C 1
ATOM 630 O O . ALA A 1 80 ? -0.980 -4.200 16.483 1.00 96.69 80 ALA A O 1
ATOM 631 N N . LYS A 1 81 ? -2.422 -2.471 16.655 1.00 96.38 81 LYS A N 1
ATOM 632 C CA . LYS A 1 81 ? -1.551 -1.595 17.448 1.00 96.38 81 LYS A CA 1
ATOM 633 C C . LYS A 1 81 ? -1.188 -2.243 18.784 1.00 96.38 81 LYS A C 1
ATOM 635 O O . LYS A 1 81 ? -0.014 -2.279 19.132 1.00 96.38 81 LYS A O 1
ATOM 640 N N . GLU A 1 82 ? -2.171 -2.797 19.492 1.00 96.50 82 GLU A N 1
ATOM 641 C CA . GLU A 1 82 ? -1.938 -3.480 20.773 1.00 96.50 82 GLU A CA 1
ATOM 642 C C . GLU A 1 82 ? -1.149 -4.785 20.603 1.00 96.50 82 GLU A C 1
ATOM 644 O O . GLU A 1 82 ? -0.260 -5.088 21.396 1.00 96.50 82 GLU A O 1
ATOM 649 N N . ALA A 1 83 ? -1.440 -5.559 19.552 1.00 96.44 83 ALA A N 1
ATOM 650 C CA . ALA A 1 83 ? -0.695 -6.781 19.258 1.00 96.44 83 ALA A CA 1
ATOM 651 C C . ALA A 1 83 ? 0.766 -6.493 18.871 1.00 96.44 83 ALA A C 1
ATOM 653 O O . ALA A 1 83 ? 1.645 -7.304 19.162 1.00 96.44 83 ALA A O 1
ATOM 654 N N . ASN A 1 84 ? 1.009 -5.357 18.207 1.00 93.56 84 ASN A N 1
ATOM 655 C CA . ASN A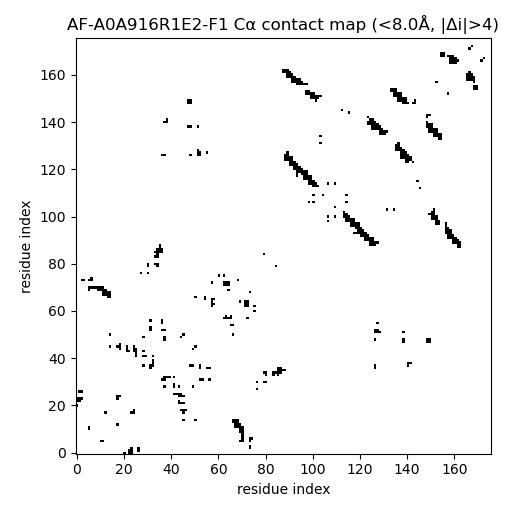 1 84 ? 2.314 -4.882 17.752 1.00 93.56 84 ASN A CA 1
ATOM 656 C C . ASN A 1 84 ? 3.131 -5.965 17.021 1.00 93.56 84 ASN A C 1
ATOM 658 O O . ASN A 1 84 ? 4.305 -6.202 17.310 1.00 93.56 84 ASN A O 1
ATOM 662 N N . ILE A 1 85 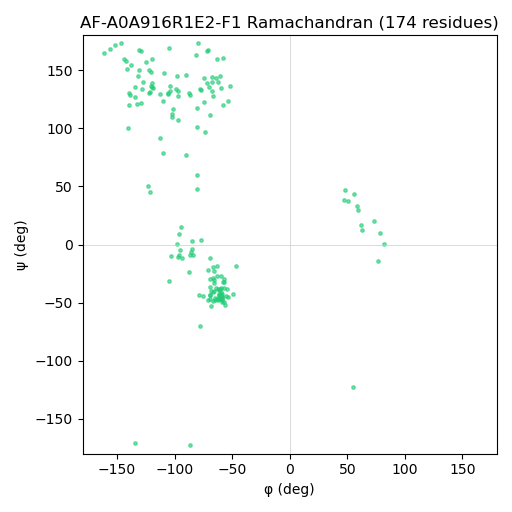? 2.479 -6.666 16.088 1.00 93.75 85 ILE A N 1
ATOM 663 C CA . ILE A 1 85 ? 3.103 -7.706 15.263 1.00 93.75 85 ILE A CA 1
ATOM 664 C C . ILE A 1 85 ? 3.382 -7.113 13.878 1.00 93.75 85 ILE A C 1
ATOM 666 O O . ILE A 1 85 ? 2.435 -6.899 13.115 1.00 93.75 85 ILE A O 1
ATOM 670 N N . PRO A 1 86 ? 4.653 -6.870 13.511 1.00 93.69 86 PRO A N 1
ATOM 671 C CA . PRO A 1 86 ? 4.984 -6.319 12.206 1.00 93.69 86 PRO A CA 1
ATOM 672 C C . PRO A 1 86 ? 4.555 -7.239 11.062 1.00 93.69 86 PRO A C 1
ATOM 674 O O . PRO A 1 86 ? 4.753 -8.456 11.102 1.00 93.69 86 PRO A O 1
ATOM 677 N N . ALA A 1 87 ? 4.030 -6.643 9.996 1.00 92.06 87 ALA A N 1
ATOM 678 C CA . ALA A 1 87 ? 3.723 -7.358 8.774 1.00 92.06 87 ALA A CA 1
ATOM 679 C C . ALA A 1 87 ? 5.012 -7.834 8.091 1.00 92.06 87 ALA A C 1
ATOM 681 O O . ALA A 1 87 ? 6.015 -7.109 7.997 1.00 92.06 87 ALA A O 1
ATOM 682 N N . ALA A 1 88 ? 4.961 -9.051 7.551 1.00 90.50 88 ALA A N 1
ATOM 683 C CA . ALA A 1 88 ? 6.052 -9.590 6.759 1.00 90.50 88 ALA A CA 1
ATOM 684 C C . ALA A 1 88 ? 6.323 -8.713 5.519 1.00 90.50 88 ALA A C 1
ATOM 686 O O . ALA A 1 88 ? 5.392 -8.136 4.933 1.00 90.50 88 ALA A O 1
ATOM 687 N N . PRO A 1 89 ? 7.593 -8.588 5.099 1.00 92.00 89 PRO A N 1
ATOM 688 C CA . PRO 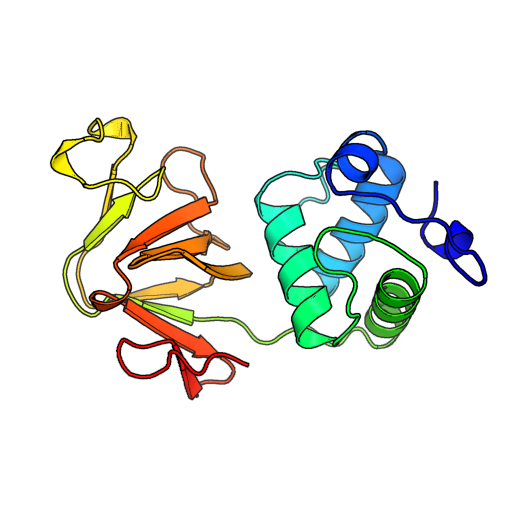A 1 89 ? 7.939 -7.818 3.916 1.00 92.00 89 PRO A CA 1
ATOM 689 C C . PRO A 1 89 ? 7.396 -8.487 2.650 1.00 92.00 89 PRO A C 1
ATOM 691 O O . PRO A 1 89 ? 7.417 -9.711 2.514 1.00 92.00 89 PRO A O 1
ATOM 694 N N . ILE A 1 90 ? 6.968 -7.657 1.699 1.00 94.50 90 ILE A N 1
ATOM 695 C CA . ILE A 1 90 ? 6.629 -8.088 0.344 1.00 94.50 90 ILE A CA 1
ATOM 696 C C . ILE A 1 90 ? 7.840 -7.817 -0.542 1.00 94.50 90 ILE A C 1
ATOM 698 O O . ILE A 1 90 ? 8.352 -6.691 -0.568 1.00 94.50 90 ILE A O 1
ATOM 702 N N . ILE A 1 91 ? 8.287 -8.836 -1.272 1.00 95.44 91 ILE A N 1
ATOM 703 C CA . ILE A 1 91 ? 9.441 -8.748 -2.167 1.00 95.44 91 ILE A CA 1
ATOM 704 C C . ILE A 1 91 ? 8.967 -8.814 -3.614 1.00 95.44 91 ILE A C 1
ATOM 706 O O . ILE A 1 91 ? 8.337 -9.782 -4.026 1.00 95.44 91 ILE A O 1
ATOM 710 N N . LEU A 1 92 ? 9.307 -7.797 -4.399 1.00 96.00 92 LEU A N 1
ATOM 711 C CA . LEU A 1 92 ? 9.170 -7.799 -5.850 1.00 96.00 92 LEU A CA 1
ATOM 712 C C . LEU A 1 92 ? 10.514 -8.165 -6.473 1.00 96.00 92 LEU A C 1
ATOM 714 O O . LEU A 1 92 ? 11.528 -7.557 -6.134 1.00 96.00 92 LEU A O 1
ATOM 718 N N . LYS A 1 93 ? 10.509 -9.101 -7.424 1.00 96.38 93 LYS A N 1
ATOM 719 C CA . LYS A 1 93 ? 11.687 -9.477 -8.215 1.00 96.38 93 LYS A CA 1
ATOM 720 C C . LYS A 1 93 ? 11.451 -9.223 -9.698 1.00 96.38 93 LYS A C 1
ATOM 722 O O . LYS A 1 93 ? 10.392 -9.576 -10.220 1.00 96.38 93 LYS A O 1
ATOM 727 N N . THR A 1 94 ? 12.419 -8.627 -10.395 1.00 96.25 94 THR A N 1
ATOM 728 C CA . THR A 1 94 ? 12.371 -8.491 -11.861 1.00 96.25 94 THR A CA 1
ATOM 729 C C . THR A 1 94 ? 12.951 -9.733 -12.535 1.00 96.25 94 THR A C 1
ATOM 731 O O . THR A 1 94 ? 14.063 -10.158 -12.243 1.00 96.25 94 THR A O 1
ATOM 734 N N . LYS A 1 95 ? 12.208 -10.319 -13.478 1.00 95.75 95 LYS A N 1
ATOM 735 C CA . LYS A 1 95 ? 12.648 -11.505 -14.241 1.00 95.75 95 LYS A CA 1
ATOM 736 C C . LYS A 1 95 ? 13.454 -11.169 -15.489 1.00 95.75 95 LYS A C 1
ATOM 738 O O . LYS A 1 95 ? 14.170 -12.007 -16.023 1.00 95.75 95 LYS A O 1
ATOM 743 N N . LYS A 1 96 ? 13.255 -9.963 -16.006 1.00 95.50 96 LYS A N 1
ATOM 744 C CA . LYS A 1 96 ? 13.938 -9.409 -17.170 1.00 95.50 96 LYS A CA 1
ATOM 745 C C . LYS A 1 96 ? 13.898 -7.892 -17.095 1.00 95.50 96 LYS A C 1
ATOM 747 O O . LYS A 1 96 ? 13.128 -7.338 -16.305 1.00 95.50 96 LYS A O 1
ATOM 752 N N . ASP A 1 97 ? 14.683 -7.258 -17.950 1.00 96.12 97 ASP A N 1
ATOM 753 C CA . ASP A 1 97 ? 14.708 -5.811 -18.100 1.00 96.12 97 ASP A CA 1
ATOM 754 C C . ASP A 1 97 ? 13.295 -5.262 -18.328 1.00 96.12 97 ASP A C 1
ATOM 756 O O . ASP A 1 97 ? 12.469 -5.828 -19.058 1.00 96.12 97 ASP A O 1
ATOM 760 N N . THR A 1 98 ? 12.982 -4.169 -17.644 1.00 94.69 98 THR A N 1
ATOM 761 C CA . THR A 1 98 ? 11.630 -3.631 -17.585 1.00 94.69 98 THR A CA 1
ATOM 762 C C . THR A 1 98 ? 11.632 -2.126 -17.359 1.00 94.69 98 THR A C 1
ATOM 764 O O . THR A 1 98 ? 12.659 -1.495 -17.132 1.00 94.69 98 THR A O 1
ATOM 767 N N . ILE A 1 99 ? 10.443 -1.539 -17.460 1.00 93.31 99 ILE A N 1
ATOM 768 C CA . ILE A 1 99 ? 10.217 -0.108 -17.296 1.00 93.31 99 ILE A CA 1
ATOM 769 C C . ILE A 1 99 ? 9.087 0.078 -16.289 1.00 93.31 99 ILE A C 1
ATOM 771 O O . ILE A 1 99 ? 7.960 -0.388 -16.520 1.00 93.31 99 ILE A O 1
ATOM 775 N N . LEU A 1 100 ? 9.391 0.791 -15.204 1.00 93.25 100 LEU A N 1
ATOM 776 C CA . LEU A 1 100 ? 8.386 1.413 -14.355 1.00 93.25 100 LEU A CA 1
ATOM 777 C C . LEU A 1 100 ? 7.752 2.578 -15.102 1.00 93.25 100 LEU A C 1
ATOM 779 O O . LEU A 1 100 ? 8.447 3.385 -15.717 1.00 93.25 100 LEU A O 1
ATOM 783 N N . LYS A 1 101 ? 6.429 2.667 -15.027 1.00 92.56 101 LYS A N 1
ATOM 784 C CA . LYS A 1 101 ? 5.632 3.700 -15.688 1.00 92.56 101 LYS A CA 1
ATOM 785 C C . LYS A 1 101 ? 4.863 4.512 -14.662 1.00 92.56 101 LYS A C 1
ATOM 787 O O . LYS A 1 101 ? 4.297 3.934 -13.736 1.00 92.56 101 LYS A O 1
ATOM 792 N N . SER A 1 102 ? 4.795 5.826 -14.828 1.00 90.50 102 SER A N 1
ATOM 793 C CA . SER A 1 102 ? 4.015 6.683 -13.922 1.00 90.50 102 SER A CA 1
ATOM 794 C C . SER A 1 102 ? 2.505 6.402 -14.012 1.00 90.50 102 SER A C 1
ATOM 796 O O . SER A 1 102 ? 1.754 6.659 -13.072 1.00 90.50 102 SER A O 1
ATOM 798 N N . ARG A 1 103 ? 2.052 5.836 -15.140 1.00 86.56 103 ARG A N 1
ATOM 799 C CA . ARG A 1 103 ? 0.648 5.520 -15.453 1.00 86.56 103 ARG A CA 1
ATOM 800 C C . ARG A 1 103 ? 0.544 4.190 -16.220 1.00 86.56 103 ARG A C 1
ATOM 802 O O . ARG A 1 103 ? 1.509 3.796 -16.876 1.00 86.56 103 ARG A O 1
ATOM 809 N N . PRO A 1 104 ? -0.617 3.507 -16.206 1.00 82.19 104 PRO A N 1
ATOM 810 C CA . PRO A 1 104 ? -0.804 2.192 -16.830 1.00 82.19 104 PRO A CA 1
ATOM 811 C C . PRO A 1 104 ? -1.046 2.281 -18.352 1.00 82.19 104 PRO A C 1
ATOM 813 O O . PRO A 1 104 ? -1.986 1.684 -18.878 1.00 82.19 104 PRO A O 1
ATOM 816 N N . LEU A 1 105 ? -0.221 3.054 -19.062 1.00 83.12 105 LEU A N 1
ATOM 817 C CA . LEU A 1 105 ? -0.275 3.228 -20.518 1.00 83.12 105 LEU A CA 1
ATOM 818 C C . LEU A 1 105 ? 0.858 2.459 -21.212 1.00 83.12 105 LEU A C 1
ATOM 820 O O . LEU A 1 105 ? 1.780 1.957 -20.563 1.00 83.12 105 LEU A O 1
ATOM 824 N N . GLN A 1 106 ? 0.793 2.347 -22.542 1.00 79.44 106 GLN A N 1
ATOM 825 C CA . GLN A 1 106 ? 1.915 1.798 -23.305 1.00 79.44 106 GLN A CA 1
ATOM 826 C C . GLN A 1 106 ? 3.139 2.710 -23.172 1.00 79.44 106 GLN A C 1
ATOM 828 O O . GLN A 1 106 ? 3.011 3.931 -23.180 1.00 79.44 106 GLN A O 1
ATOM 833 N N . SER A 1 107 ? 4.340 2.128 -23.105 1.00 78.12 107 SER A N 1
ATOM 834 C CA . SER A 1 107 ? 5.578 2.908 -22.959 1.00 78.12 107 SER A CA 1
ATOM 835 C C . SER A 1 107 ? 5.776 3.926 -24.087 1.00 78.12 107 SER A C 1
ATOM 837 O O . SER A 1 107 ? 6.326 4.990 -23.847 1.00 78.12 107 SER A O 1
ATOM 839 N N . SER A 1 108 ? 5.322 3.636 -25.308 1.00 80.00 108 SER A N 1
ATOM 840 C CA . SER A 1 108 ? 5.393 4.562 -26.451 1.00 80.00 108 SER A CA 1
ATOM 841 C C . SER A 1 108 ? 4.575 5.845 -26.260 1.00 80.00 108 SER A C 1
ATOM 843 O O . SER A 1 108 ? 4.818 6.823 -26.954 1.00 80.00 108 SER A O 1
ATOM 845 N N . GLN A 1 109 ? 3.621 5.848 -25.325 1.0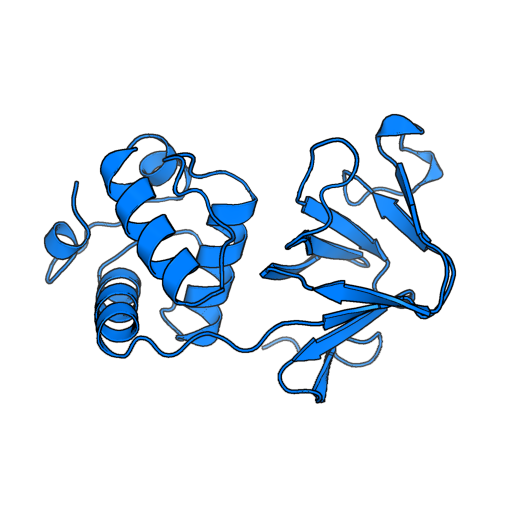0 86.69 109 GLN A N 1
ATOM 846 C CA . GLN A 1 109 ? 2.726 6.971 -25.037 1.00 86.69 109 GLN A CA 1
ATOM 847 C C . GLN A 1 109 ? 3.189 7.812 -23.838 1.00 86.69 109 GLN A C 1
ATOM 849 O O . GLN A 1 109 ? 2.502 8.758 -23.464 1.00 86.69 109 GLN A O 1
ATOM 854 N N . LEU A 1 110 ? 4.311 7.451 -23.212 1.00 86.12 110 LEU A N 1
ATOM 855 C CA . LEU A 1 110 ? 4.862 8.134 -22.044 1.00 86.12 110 LEU A CA 1
ATOM 856 C C . LEU A 1 110 ? 6.134 8.886 -22.420 1.00 86.12 110 LEU A C 1
ATOM 858 O O . LEU A 1 110 ? 6.919 8.419 -23.255 1.00 86.12 110 LEU A O 1
ATOM 862 N N . THR A 1 111 ? 6.363 10.014 -21.755 1.00 87.62 111 THR A N 1
ATOM 863 C CA . THR A 1 111 ? 7.638 10.732 -21.849 1.00 87.62 111 THR A CA 1
ATOM 864 C C . THR A 1 111 ? 8.744 9.967 -21.110 1.00 87.62 111 THR A C 1
ATOM 866 O O . THR A 1 111 ? 8.477 9.045 -20.337 1.00 87.62 111 THR A O 1
ATOM 869 N N . GLU A 1 112 ? 10.008 10.333 -21.324 1.00 85.62 112 GLU A N 1
ATOM 870 C CA . GLU A 1 112 ? 11.126 9.683 -20.622 1.00 85.62 112 GLU A CA 1
ATOM 871 C C . GLU A 1 112 ? 11.127 9.965 -19.112 1.00 85.62 112 GLU A C 1
ATOM 873 O O . GLU A 1 112 ? 11.524 9.104 -18.335 1.00 85.62 112 GLU A O 1
ATOM 878 N N . SER A 1 113 ? 10.608 11.113 -18.661 1.00 85.50 113 SER A N 1
ATOM 879 C CA . SER A 1 113 ? 10.467 11.407 -17.224 1.00 85.50 113 SER A CA 1
ATOM 880 C C . SER A 1 113 ? 9.372 10.575 -16.543 1.00 85.50 113 SER A C 1
ATOM 882 O O . SER A 1 113 ? 9.417 10.353 -15.330 1.00 85.50 113 SER A O 1
ATOM 884 N N . GLU A 1 114 ? 8.413 10.069 -17.324 1.00 89.50 114 GLU A N 1
ATOM 885 C CA . GLU A 1 114 ? 7.353 9.149 -16.899 1.00 89.50 114 GLU A CA 1
ATOM 886 C C . GLU A 1 114 ? 7.784 7.673 -16.921 1.00 89.50 114 GLU A C 1
ATOM 888 O O . GLU A 1 114 ? 6.973 6.785 -16.624 1.00 89.50 114 GLU A O 1
ATOM 893 N N . LYS A 1 115 ? 9.051 7.404 -17.258 1.00 91.12 115 LYS A N 1
ATOM 894 C CA . LYS A 1 115 ? 9.644 6.070 -17.308 1.00 91.12 115 LYS A CA 1
ATOM 895 C C . LYS A 1 115 ? 10.827 5.972 -16.360 1.00 91.12 115 LYS A C 1
ATOM 897 O O . LYS A 1 115 ? 11.577 6.920 -16.147 1.00 91.12 115 LYS A O 1
ATOM 902 N N . HIS A 1 116 ? 11.028 4.776 -15.833 1.00 91.81 116 HIS A N 1
ATOM 903 C CA . HIS A 1 116 ? 12.262 4.432 -15.151 1.00 91.81 116 HIS A CA 1
ATOM 904 C C . HIS A 1 116 ? 12.667 3.008 -15.520 1.00 91.81 116 HIS A C 1
ATOM 906 O O . HIS A 1 116 ? 11.904 2.064 -15.308 1.00 91.81 116 HIS A O 1
ATOM 912 N N . TYR A 1 117 ? 13.845 2.866 -16.121 1.00 93.31 117 TYR A N 1
ATOM 913 C CA . TYR A 1 117 ? 14.396 1.570 -16.498 1.00 93.31 117 TYR A CA 1
ATOM 914 C C . TYR A 1 117 ? 14.848 0.792 -15.259 1.00 93.31 117 TYR A C 1
ATOM 916 O O . TYR A 1 117 ? 15.467 1.360 -14.362 1.00 93.31 117 TYR A O 1
ATOM 924 N N . ILE A 1 118 ? 14.573 -0.511 -15.235 1.00 93.44 118 ILE A N 1
ATOM 925 C CA . ILE A 1 118 ? 15.068 -1.437 -14.216 1.00 93.44 118 ILE A CA 1
ATOM 926 C C . ILE A 1 118 ? 15.589 -2.702 -14.910 1.00 93.44 118 ILE A C 1
ATOM 928 O O . ILE A 1 118 ? 14.836 -3.309 -15.677 1.00 93.44 118 ILE A O 1
ATOM 932 N N . PRO A 1 119 ? 16.835 -3.134 -14.642 1.00 95.94 119 PRO A N 1
ATOM 933 C CA . PRO A 1 119 ? 17.368 -4.367 -15.209 1.00 95.94 119 PRO A CA 1
ATOM 934 C C . PRO A 1 119 ? 16.712 -5.623 -14.607 1.00 95.94 119 PRO A C 1
ATOM 936 O O . PRO A 1 119 ? 16.014 -5.581 -13.589 1.00 95.94 119 PRO A O 1
ATOM 939 N N . ALA A 1 120 ? 16.948 -6.768 -15.239 1.00 96.19 120 ALA A N 1
ATOM 940 C CA . ALA A 1 120 ? 16.619 -8.082 -14.698 1.00 96.19 120 ALA A CA 1
ATOM 941 C C . ALA A 1 120 ? 17.302 -8.352 -13.342 1.00 96.19 120 ALA A C 1
ATOM 943 O O . ALA A 1 120 ? 18.331 -7.756 -13.013 1.00 96.19 120 ALA A O 1
ATOM 944 N N . ASN A 1 121 ? 16.765 -9.321 -12.593 1.00 95.62 121 ASN A N 1
ATOM 945 C CA . ASN A 1 121 ? 17.340 -9.856 -11.356 1.00 95.62 121 ASN A CA 1
ATOM 946 C C . ASN A 1 121 ? 17.549 -8.806 -10.256 1.00 95.62 121 ASN A C 1
ATOM 948 O O . ASN A 1 121 ? 18.496 -8.888 -9.478 1.00 95.62 121 ASN A O 1
ATOM 952 N N . GLN A 1 122 ? 16.670 -7.807 -10.2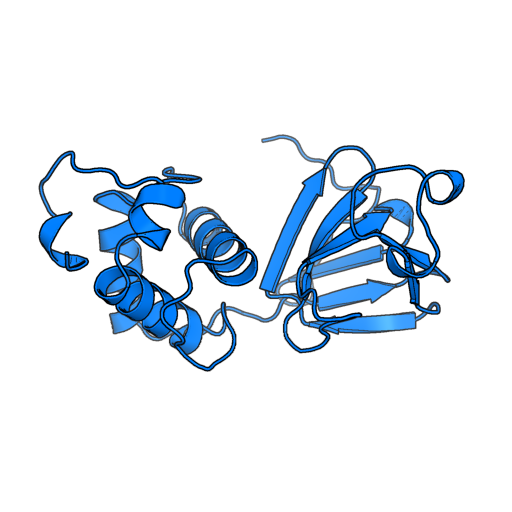01 1.00 95.81 122 GLN A N 1
ATOM 953 C CA . GLN A 1 122 ? 16.622 -6.833 -9.117 1.00 95.81 122 GLN A CA 1
ATOM 954 C C . GLN A 1 122 ? 15.546 -7.227 -8.111 1.00 95.81 122 GLN A C 1
ATOM 956 O O . GLN A 1 122 ? 14.485 -7.725 -8.498 1.00 95.81 122 GLN A O 1
ATOM 961 N N . GLU A 1 123 ? 15.803 -6.960 -6.832 1.00 95.31 123 GLU A N 1
ATOM 962 C CA . GLU A 1 123 ? 14.859 -7.205 -5.744 1.00 95.31 123 GLU A CA 1
ATOM 963 C C . GLU A 1 123 ? 14.507 -5.905 -5.024 1.00 95.31 123 GLU A C 1
ATOM 965 O O . GLU A 1 123 ? 15.374 -5.094 -4.697 1.00 95.31 123 GLU A O 1
ATOM 970 N N . PHE A 1 124 ? 13.220 -5.721 -4.743 1.00 94.50 124 PHE A N 1
ATOM 971 C CA . PHE A 1 124 ? 12.705 -4.527 -4.088 1.00 94.50 124 PHE A CA 1
ATOM 972 C C . PHE A 1 124 ? 11.722 -4.904 -2.989 1.00 94.50 124 PHE A C 1
ATOM 974 O O . PHE A 1 124 ? 10.811 -5.701 -3.207 1.00 94.50 124 PHE A O 1
ATOM 981 N N . GLN A 1 125 ? 11.845 -4.260 -1.829 1.00 93.62 125 GLN A N 1
ATOM 982 C CA . GLN A 1 125 ? 10.760 -4.259 -0.854 1.00 93.62 125 GLN A CA 1
ATOM 983 C C . GLN A 1 125 ? 9.664 -3.289 -1.293 1.00 93.62 125 GLN A C 1
ATOM 985 O O . GLN A 1 125 ? 9.935 -2.129 -1.640 1.00 93.62 125 GLN A O 1
ATOM 990 N N . ILE A 1 126 ? 8.421 -3.757 -1.238 1.00 95.19 126 ILE A N 1
ATOM 991 C CA . ILE A 1 126 ? 7.237 -2.968 -1.574 1.00 95.19 126 ILE A CA 1
ATOM 992 C C . ILE A 1 126 ? 6.281 -2.922 -0.380 1.00 95.19 126 ILE A C 1
ATOM 994 O O . ILE A 1 126 ? 6.242 -3.834 0.445 1.00 95.19 126 ILE A O 1
ATOM 998 N N . LEU A 1 127 ? 5.530 -1.829 -0.270 1.00 94.12 127 LEU A N 1
ATOM 999 C CA . LEU A 1 127 ? 4.506 -1.649 0.756 1.00 94.12 127 LEU A CA 1
ATOM 1000 C C . LEU A 1 127 ? 3.230 -2.400 0.384 1.00 94.12 127 LEU A C 1
ATOM 1002 O O . LEU A 1 127 ? 2.653 -3.066 1.237 1.00 94.12 127 LEU A O 1
ATOM 1006 N N . ALA A 1 128 ? 2.817 -2.305 -0.883 1.00 93.75 128 ALA A N 1
ATOM 1007 C CA . ALA A 1 128 ? 1.626 -2.956 -1.419 1.00 93.75 128 ALA A CA 1
ATOM 1008 C C . ALA A 1 128 ? 1.677 -3.041 -2.953 1.00 93.75 128 ALA A C 1
ATOM 1010 O O . ALA A 1 128 ? 2.433 -2.317 -3.612 1.00 93.75 128 ALA A O 1
ATOM 1011 N N . TYR A 1 129 ? 0.816 -3.882 -3.521 1.00 94.69 129 TYR A N 1
ATOM 1012 C CA . TYR A 1 129 ? 0.595 -4.003 -4.958 1.00 94.69 129 TYR A CA 1
ATOM 1013 C C . TYR A 1 129 ? -0.888 -4.229 -5.266 1.00 94.69 129 TYR A C 1
ATOM 1015 O O . TYR A 1 129 ? -1.619 -4.791 -4.457 1.00 94.69 129 TYR A O 1
ATOM 1023 N N . VAL A 1 130 ? -1.335 -3.780 -6.440 1.00 91.06 130 VAL A N 1
ATOM 1024 C CA . VAL A 1 130 ? -2.705 -3.991 -6.933 1.00 91.06 130 VAL A CA 1
ATOM 1025 C C . VAL A 1 130 ? -2.660 -4.314 -8.431 1.00 91.06 130 VAL A C 1
ATOM 1027 O O . VAL A 1 130 ? -2.008 -3.574 -9.175 1.00 91.06 130 VAL A O 1
ATOM 1030 N N . PRO A 1 131 ? -3.321 -5.385 -8.909 1.00 90.81 131 PRO A N 1
ATOM 1031 C CA . PRO A 1 131 ? -3.434 -5.662 -10.340 1.00 90.81 131 PRO A CA 1
ATOM 1032 C C . PRO A 1 131 ? -4.299 -4.603 -11.040 1.00 90.81 131 PRO A C 1
ATOM 1034 O O . PRO A 1 131 ? -5.389 -4.262 -10.588 1.00 90.81 131 PRO A O 1
ATOM 1037 N N . VAL A 1 132 ? -3.813 -4.080 -12.164 1.00 89.25 132 VAL A N 1
ATOM 1038 C CA . VAL A 1 132 ? -4.480 -3.075 -13.001 1.00 89.25 132 VAL A CA 1
ATOM 1039 C C . VAL A 1 132 ? -4.241 -3.416 -14.474 1.00 89.25 132 VAL A C 1
ATOM 1041 O O . VAL A 1 132 ? -3.194 -3.099 -15.046 1.00 89.25 132 VAL A O 1
ATOM 1044 N N . ARG A 1 133 ? -5.242 -4.030 -15.121 1.00 87.12 133 ARG A N 1
ATOM 1045 C CA . ARG A 1 133 ? -5.125 -4.572 -16.490 1.00 87.12 133 ARG A CA 1
ATOM 1046 C C . ARG A 1 133 ? -3.932 -5.543 -16.565 1.00 87.12 133 ARG A C 1
ATOM 1048 O O . ARG A 1 133 ? -3.885 -6.467 -15.774 1.00 87.12 133 ARG A O 1
ATOM 1055 N N . ASN A 1 134 ? -2.963 -5.291 -17.449 1.00 89.69 134 ASN A N 1
ATOM 1056 C CA . ASN A 1 134 ? -1.755 -6.115 -17.633 1.00 89.69 134 ASN A CA 1
ATOM 1057 C C . ASN A 1 134 ? -0.545 -5.598 -16.821 1.00 89.69 134 ASN A C 1
ATOM 1059 O O . ASN A 1 134 ? 0.614 -5.896 -17.131 1.00 89.69 134 ASN A O 1
ATOM 1063 N N . HIS A 1 135 ? -0.791 -4.721 -15.847 1.00 91.50 135 HIS A N 1
ATOM 1064 C CA . HIS A 1 135 ? 0.229 -4.133 -14.987 1.00 91.50 135 HIS A CA 1
ATOM 1065 C C . HIS A 1 135 ? -0.119 -4.370 -13.522 1.00 91.50 135 HIS A C 1
ATOM 1067 O O . HIS A 1 135 ? -1.283 -4.490 -13.162 1.00 91.50 135 HIS A O 1
ATOM 1073 N N . PHE A 1 136 ? 0.886 -4.327 -12.659 1.00 93.75 136 PHE A N 1
ATOM 1074 C CA . PHE A 1 136 ? 0.681 -4.074 -11.242 1.00 93.75 136 PHE A CA 1
ATOM 1075 C C . PHE A 1 136 ? 0.965 -2.607 -10.941 1.00 93.75 136 PHE A C 1
ATOM 1077 O O . PHE A 1 136 ? 1.987 -2.076 -11.378 1.00 93.75 136 PHE A O 1
ATOM 1084 N N . ARG A 1 137 ? 0.080 -1.965 -10.173 1.00 94.06 137 ARG A N 1
ATOM 1085 C CA . ARG A 1 137 ? 0.379 -0.725 -9.451 1.00 94.06 137 ARG A CA 1
ATOM 1086 C C . ARG A 1 137 ? 1.134 -1.108 -8.183 1.00 94.06 137 ARG A C 1
ATOM 1088 O O . ARG A 1 137 ? 0.580 -1.805 -7.341 1.00 94.06 137 ARG A O 1
ATOM 1095 N N . ILE A 1 138 ? 2.372 -0.657 -8.052 1.00 95.31 138 ILE A N 1
ATOM 1096 C CA . ILE A 1 138 ? 3.294 -0.988 -6.965 1.00 95.31 138 ILE A CA 1
ATOM 1097 C C . ILE A 1 138 ? 3.553 0.260 -6.133 1.00 95.31 138 ILE A C 1
ATOM 1099 O O . ILE A 1 138 ? 3.918 1.294 -6.691 1.00 95.31 138 ILE A O 1
ATOM 1103 N N . ALA A 1 139 ? 3.404 0.157 -4.814 1.00 94.94 139 ALA A N 1
ATOM 1104 C CA . ALA A 1 139 ? 3.901 1.145 -3.864 1.00 94.94 139 ALA A CA 1
ATOM 1105 C C . ALA A 1 139 ? 5.256 0.670 -3.327 1.00 94.94 139 ALA A C 1
ATOM 1107 O O . ALA A 1 139 ? 5.320 -0.284 -2.554 1.00 94.94 139 ALA A O 1
ATOM 1108 N N . PHE A 1 140 ? 6.345 1.301 -3.755 1.00 93.88 140 PHE A N 1
ATOM 1109 C CA . PHE A 1 140 ? 7.693 0.962 -3.309 1.00 93.88 140 PHE A CA 1
ATOM 1110 C C . PHE A 1 140 ? 7.941 1.457 -1.887 1.00 93.88 140 PHE A C 1
ATOM 1112 O O . PHE A 1 140 ? 7.503 2.543 -1.508 1.00 93.88 140 PHE A O 1
ATOM 1119 N N . LYS A 1 141 ? 8.682 0.658 -1.114 1.00 89.69 141 LYS A N 1
ATOM 1120 C CA . LYS A 1 141 ? 9.058 1.000 0.257 1.00 89.69 141 LYS A CA 1
ATOM 1121 C C . LYS A 1 141 ? 10.212 2.005 0.270 1.00 89.69 141 LYS A C 1
ATOM 1123 O O . LYS A 1 141 ? 10.013 3.182 0.548 1.00 89.69 141 LYS A O 1
ATOM 1128 N N . ASN A 1 142 ? 11.407 1.562 -0.119 1.00 78.94 142 ASN A N 1
ATOM 1129 C CA . ASN A 1 142 ? 12.638 2.362 -0.005 1.00 78.94 142 ASN A CA 1
ATOM 1130 C C . ASN A 1 142 ? 13.117 2.971 -1.330 1.00 78.94 142 ASN A C 1
ATOM 1132 O O . ASN A 1 142 ? 14.013 3.806 -1.336 1.00 78.94 142 ASN A O 1
ATOM 1136 N N . ASN A 1 143 ? 12.518 2.574 -2.452 1.00 72.06 143 ASN A N 1
ATOM 1137 C CA . ASN A 1 143 ? 12.963 2.966 -3.786 1.00 72.06 143 ASN A CA 1
ATOM 1138 C C . ASN A 1 143 ? 11.943 3.915 -4.415 1.00 72.06 143 ASN A C 1
ATOM 1140 O O . ASN A 1 143 ? 11.097 3.515 -5.214 1.00 72.06 143 ASN A O 1
ATOM 1144 N N . LYS A 1 144 ? 11.984 5.187 -3.998 1.00 70.88 144 LYS A N 1
ATOM 1145 C CA . LYS A 1 144 ? 11.260 6.244 -4.711 1.00 70.88 144 LYS A CA 1
ATOM 1146 C C . LYS A 1 144 ? 12.030 6.544 -5.992 1.00 70.88 144 LYS A C 1
ATOM 1148 O O . LYS A 1 144 ? 13.195 6.926 -5.938 1.00 70.88 144 LYS A O 1
ATOM 1153 N N . HIS A 1 145 ? 11.370 6.407 -7.131 1.00 66.81 145 HIS A N 1
ATOM 1154 C CA . HIS A 1 145 ? 11.935 6.770 -8.428 1.00 66.81 145 HIS A CA 1
ATOM 1155 C C . HIS A 1 145 ? 11.299 8.090 -8.864 1.00 66.81 145 HIS A C 1
ATOM 1157 O O . HIS A 1 145 ? 10.086 8.247 -8.745 1.00 66.81 145 HIS A O 1
ATOM 1163 N N . ASN A 1 146 ? 12.104 9.064 -9.299 1.00 65.81 146 ASN A N 1
ATOM 1164 C CA . ASN A 1 146 ? 11.657 10.407 -9.710 1.00 65.81 146 ASN A CA 1
ATOM 1165 C C . ASN A 1 146 ? 10.669 11.073 -8.720 1.00 65.81 146 ASN A C 1
ATOM 1167 O O . ASN A 1 146 ? 9.685 11.683 -9.126 1.00 65.81 146 ASN A O 1
ATOM 1171 N N . GLY A 1 147 ? 10.880 10.897 -7.409 1.00 69.69 147 GLY A N 1
ATOM 1172 C CA . GLY A 1 147 ? 10.016 11.447 -6.353 1.00 69.69 147 GLY A CA 1
ATOM 1173 C C . GLY A 1 147 ? 8.687 10.710 -6.128 1.00 69.69 147 GLY A C 1
ATOM 1174 O O . GLY A 1 147 ? 8.077 10.882 -5.073 1.00 69.69 147 GLY A O 1
ATOM 1175 N N . SER A 1 148 ? 8.260 9.833 -7.045 1.00 77.44 148 SER A N 1
ATOM 1176 C CA . SER A 1 148 ? 7.072 8.997 -6.859 1.00 77.44 148 SER A CA 1
ATOM 1177 C C . SER A 1 148 ? 7.422 7.691 -6.148 1.00 77.44 148 SER A C 1
ATOM 1179 O O . SER A 1 148 ? 8.324 6.952 -6.551 1.00 77.44 148 SER A O 1
ATOM 1181 N N . GLY A 1 149 ? 6.657 7.372 -5.104 1.00 85.62 149 GLY A N 1
ATOM 1182 C CA . GLY A 1 149 ? 6.686 6.057 -4.465 1.00 85.62 149 GLY A CA 1
ATOM 1183 C C . GLY A 1 149 ? 5.771 5.028 -5.135 1.00 85.62 149 GLY A C 1
ATOM 1184 O O . GLY A 1 149 ? 5.800 3.864 -4.752 1.00 85.62 149 GLY A O 1
ATOM 1185 N N . VAL A 1 150 ? 4.958 5.426 -6.121 1.00 92.12 150 VAL A N 1
ATOM 1186 C CA . VAL A 1 150 ? 3.998 4.539 -6.793 1.00 92.12 150 VAL A CA 1
ATOM 1187 C C . VAL A 1 150 ? 4.250 4.488 -8.294 1.00 92.12 150 VAL A C 1
ATOM 1189 O O . VAL A 1 150 ? 4.326 5.526 -8.950 1.00 92.12 150 VAL A O 1
ATOM 1192 N N . TRP A 1 151 ? 4.325 3.273 -8.836 1.00 94.69 151 TRP A N 1
ATOM 1193 C CA . TRP A 1 151 ? 4.643 3.013 -10.240 1.00 94.69 151 TRP A CA 1
ATOM 1194 C C . TRP A 1 151 ? 3.862 1.822 -10.793 1.00 94.69 151 TRP A C 1
ATOM 1196 O O . TRP A 1 151 ? 3.396 0.967 -10.047 1.00 94.69 151 TRP A O 1
ATOM 1206 N N . TYR A 1 152 ? 3.746 1.746 -12.115 1.00 94.12 152 TYR A N 1
ATOM 1207 C CA . TYR A 1 152 ? 3.143 0.625 -12.825 1.00 94.12 152 TYR A CA 1
ATOM 1208 C C . TYR A 1 152 ? 4.217 -0.218 -13.503 1.00 94.12 152 TYR A C 1
ATOM 1210 O O . TYR A 1 152 ? 5.050 0.302 -14.246 1.00 94.12 152 TYR A O 1
ATOM 1218 N N . ILE A 1 153 ? 4.165 -1.531 -13.300 1.00 94.06 153 ILE A N 1
ATOM 1219 C CA . ILE A 1 153 ? 5.100 -2.487 -13.898 1.00 94.06 153 ILE A CA 1
ATOM 1220 C C . ILE A 1 153 ? 4.335 -3.599 -14.602 1.00 94.06 153 ILE A C 1
ATOM 1222 O O . ILE A 1 153 ? 3.289 -4.037 -14.134 1.00 94.06 153 ILE A O 1
ATOM 1226 N N . HIS A 1 154 ? 4.815 -4.014 -15.772 1.00 93.00 154 HIS A N 1
ATOM 1227 C CA . HIS A 1 154 ? 4.132 -5.032 -16.563 1.00 93.00 154 HIS A CA 1
ATOM 1228 C C . HIS A 1 154 ? 4.167 -6.375 -15.822 1.00 93.00 154 HIS A C 1
ATOM 1230 O O . HIS A 1 154 ? 5.242 -6.844 -15.449 1.00 93.00 154 HIS A O 1
ATOM 1236 N N . GLU A 1 155 ? 3.012 -7.016 -15.648 1.00 91.88 155 GLU A N 1
ATOM 1237 C CA . GLU A 1 155 ? 2.863 -8.200 -14.785 1.00 91.88 155 GLU A CA 1
ATOM 1238 C C . GLU A 1 155 ? 3.797 -9.356 -15.183 1.00 91.88 155 GLU A C 1
ATOM 1240 O O . GLU A 1 155 ? 4.405 -10.008 -14.341 1.00 91.88 155 GLU A O 1
ATOM 1245 N N . LYS A 1 156 ? 4.004 -9.560 -16.491 1.00 92.69 156 LYS A N 1
ATOM 1246 C CA . LYS A 1 156 ? 4.863 -10.634 -17.020 1.00 92.69 156 LYS A CA 1
ATOM 1247 C C . LYS A 1 156 ? 6.356 -10.432 -16.746 1.00 92.69 156 LYS A C 1
ATOM 1249 O O . LYS A 1 156 ? 7.148 -11.331 -17.019 1.00 92.69 156 LYS A O 1
ATOM 1254 N N . HIS A 1 157 ? 6.764 -9.249 -16.291 1.00 95.44 157 HIS A N 1
ATOM 1255 C CA . HIS A 1 157 ? 8.175 -8.909 -16.087 1.00 95.44 157 HIS A CA 1
ATOM 1256 C C . HIS A 1 157 ? 8.621 -9.120 -14.642 1.00 95.44 157 HIS A C 1
ATOM 1258 O O . HIS A 1 157 ? 9.818 -9.046 -14.371 1.00 95.44 157 HIS A O 1
ATOM 1264 N N . ILE A 1 158 ? 7.683 -9.393 -13.733 1.00 95.94 158 ILE A N 1
ATOM 1265 C CA . ILE A 1 158 ? 7.964 -9.497 -12.307 1.00 95.94 158 ILE A CA 1
ATOM 1266 C C . ILE A 1 158 ? 7.375 -10.750 -11.680 1.00 95.94 158 ILE A C 1
ATOM 1268 O O . ILE A 1 158 ? 6.539 -11.442 -12.266 1.00 95.94 158 ILE A O 1
ATOM 1272 N N . GLU A 1 159 ? 7.834 -10.996 -10.465 1.00 96.50 159 GLU A N 1
ATOM 1273 C CA . GLU A 1 159 ? 7.261 -11.911 -9.493 1.00 96.50 159 GLU A CA 1
ATOM 1274 C C . GLU A 1 159 ? 7.150 -11.189 -8.151 1.00 96.50 159 GLU A C 1
ATOM 1276 O O . GLU A 1 159 ? 7.996 -10.353 -7.823 1.00 96.50 159 GLU A O 1
ATOM 1281 N N . ILE A 1 160 ? 6.096 -11.487 -7.395 1.00 95.88 160 ILE A N 1
ATOM 1282 C CA . ILE A 1 160 ? 5.869 -10.926 -6.063 1.00 95.88 160 ILE A CA 1
ATOM 1283 C C . ILE A 1 160 ? 5.787 -12.067 -5.060 1.00 95.88 160 ILE A C 1
ATOM 1285 O O . ILE A 1 160 ? 5.061 -13.042 -5.272 1.00 95.88 160 ILE A O 1
ATOM 1289 N N . PHE A 1 161 ? 6.532 -11.917 -3.971 1.00 94.50 161 PHE A N 1
ATOM 1290 C CA . PHE A 1 161 ? 6.659 -12.888 -2.903 1.00 94.50 161 PHE A CA 1
ATOM 1291 C C . PHE A 1 161 ? 6.203 -12.294 -1.576 1.00 94.50 161 PHE A C 1
ATOM 1293 O O . PHE A 1 161 ? 6.599 -11.187 -1.208 1.00 94.50 161 PHE A O 1
ATOM 1300 N N . GLU A 1 162 ? 5.439 -13.081 -0.830 1.00 91.00 162 GLU A N 1
ATOM 1301 C CA . GLU A 1 162 ? 5.046 -12.813 0.551 1.00 91.00 162 GLU A CA 1
ATOM 1302 C C . GLU A 1 162 ? 5.391 -14.043 1.380 1.00 91.00 162 GLU A C 1
ATOM 1304 O O . GLU A 1 162 ? 5.139 -15.164 0.944 1.00 91.00 162 GLU A O 1
ATOM 1309 N N . ASN A 1 163 ? 6.012 -13.868 2.550 1.00 88.12 163 ASN A N 1
ATOM 1310 C CA . ASN A 1 163 ? 6.464 -14.994 3.383 1.00 88.12 163 ASN A CA 1
ATOM 1311 C C . ASN A 1 163 ? 7.289 -16.035 2.601 1.00 88.12 163 ASN A C 1
ATOM 1313 O O . ASN A 1 163 ? 7.164 -17.240 2.809 1.00 88.12 163 ASN A O 1
ATOM 1317 N N . ASN A 1 164 ? 8.122 -15.561 1.668 1.00 86.81 164 ASN A N 1
ATOM 1318 C CA . ASN A 1 164 ? 8.933 -16.394 0.777 1.00 86.81 164 ASN A CA 1
ATOM 1319 C C . ASN A 1 164 ? 8.130 -17.305 -0.182 1.00 86.81 164 ASN A C 1
ATOM 1321 O O . ASN A 1 164 ? 8.705 -18.180 -0.827 1.00 86.81 164 ASN A O 1
ATOM 1325 N N . GLN A 1 165 ? 6.818 -17.093 -0.306 1.00 90.44 165 GLN A N 1
ATOM 1326 C CA . GLN A 1 165 ? 5.940 -17.789 -1.242 1.00 90.44 165 GLN A CA 1
ATOM 1327 C C . GLN A 1 165 ? 5.604 -16.884 -2.423 1.00 90.44 165 GLN A C 1
ATOM 1329 O O . GLN A 1 165 ? 5.300 -15.706 -2.250 1.00 90.44 165 GLN A O 1
ATOM 1334 N N . LEU A 1 166 ? 5.649 -17.439 -3.635 1.00 90.81 166 LEU A N 1
ATOM 1335 C CA . LEU A 1 166 ? 5.236 -16.732 -4.842 1.00 90.81 166 LEU A CA 1
ATOM 1336 C C . LEU A 1 166 ? 3.717 -16.525 -4.815 1.00 90.81 166 LEU A C 1
ATOM 1338 O O . LEU A 1 166 ? 2.961 -17.486 -4.949 1.00 90.81 166 LEU A O 1
ATOM 1342 N N . VAL A 1 167 ? 3.282 -15.274 -4.673 1.00 89.38 167 VAL A N 1
ATOM 1343 C CA . VAL A 1 167 ? 1.856 -14.917 -4.588 1.00 89.38 167 VAL A CA 1
ATOM 1344 C C . VAL A 1 167 ? 1.330 -14.297 -5.875 1.00 89.38 167 VAL A C 1
ATOM 1346 O O . VAL A 1 167 ? 0.180 -14.533 -6.241 1.00 89.38 167 VAL A O 1
ATOM 1349 N N . ALA A 1 168 ? 2.178 -13.582 -6.621 1.00 81.19 168 ALA A N 1
ATOM 1350 C CA . ALA A 1 168 ? 1.804 -13.032 -7.916 1.00 81.19 168 ALA A CA 1
ATOM 1351 C C . ALA A 1 168 ? 2.869 -13.322 -8.975 1.00 81.19 168 ALA A C 1
ATOM 1353 O O . ALA A 1 168 ? 4.025 -12.907 -8.884 1.00 81.19 168 ALA A O 1
ATOM 1354 N N . SER A 1 169 ? 2.436 -14.022 -10.016 1.00 73.25 169 SER A N 1
ATOM 1355 C CA . SER A 1 169 ? 3.132 -14.188 -11.287 1.00 73.25 169 SER A CA 1
ATOM 1356 C C . SER A 1 169 ? 2.076 -14.287 -12.390 1.00 73.25 169 SER A C 1
ATOM 1358 O O . SER A 1 169 ? 0.884 -14.384 -12.098 1.00 73.25 169 SER A O 1
ATOM 1360 N N . GLN A 1 170 ? 2.497 -14.305 -13.656 1.00 59.59 170 GLN A N 1
ATOM 1361 C CA . GLN A 1 170 ? 1.626 -14.458 -14.834 1.00 59.59 170 GLN A CA 1
ATOM 1362 C C . GLN A 1 170 ? 0.584 -15.604 -14.723 1.00 59.59 170 GLN A C 1
ATOM 1364 O O . GLN A 1 170 ? -0.386 -15.604 -15.472 1.00 59.59 170 GLN A O 1
ATOM 1369 N N . ALA A 1 171 ? 0.770 -16.571 -13.817 1.00 44.78 171 ALA A N 1
ATOM 1370 C CA . ALA A 1 171 ? -0.111 -17.722 -13.625 1.00 44.78 171 ALA A CA 1
ATOM 1371 C C . ALA A 1 171 ? -1.182 -17.566 -12.520 1.00 44.78 171 ALA A C 1
ATOM 1373 O O . ALA A 1 171 ? -2.016 -18.458 -12.376 1.00 44.78 171 ALA A O 1
ATOM 1374 N N . SER A 1 172 ? -1.195 -16.471 -11.751 1.00 40.91 172 SER A N 1
ATOM 1375 C CA . SER A 1 172 ? -1.985 -16.380 -10.509 1.00 40.91 172 SER A CA 1
ATOM 1376 C C . SER A 1 172 ? -2.971 -15.210 -10.484 1.00 40.91 172 SER A C 1
ATOM 1378 O O . SER A 1 172 ? -3.027 -14.468 -9.510 1.00 40.91 172 SER A O 1
ATOM 1380 N N . THR A 1 173 ? -3.798 -15.040 -11.515 1.00 36.94 173 THR A N 1
ATOM 1381 C CA . THR A 1 173 ? -5.038 -14.259 -11.362 1.00 36.94 173 THR A CA 1
ATOM 1382 C C . THR A 1 173 ? -6.153 -15.211 -10.933 1.00 36.94 173 THR A C 1
ATOM 1384 O O . THR A 1 173 ? -6.975 -15.633 -11.742 1.00 36.94 173 THR A O 1
ATOM 1387 N N . ARG A 1 174 ? -6.174 -15.604 -9.652 1.00 33.44 174 ARG A N 1
ATOM 1388 C CA . ARG A 1 174 ? -7.418 -16.111 -9.058 1.00 33.44 174 ARG A CA 1
ATOM 1389 C C . ARG A 1 174 ? -8.254 -14.897 -8.681 1.00 33.44 174 ARG A C 1
ATOM 1391 O O . ARG A 1 174 ? -7.973 -14.234 -7.691 1.00 33.44 174 ARG A O 1
ATOM 1398 N N . TYR A 1 175 ? -9.238 -14.600 -9.521 1.00 30.77 175 TYR A N 1
ATOM 1399 C CA . TYR A 1 175 ? -10.373 -13.772 -9.141 1.00 30.77 175 TYR A CA 1
ATOM 1400 C C . TYR A 1 175 ? -11.061 -14.450 -7.947 1.00 30.77 175 TYR A C 1
ATOM 1402 O O . TYR A 1 175 ? -11.465 -15.609 -8.062 1.00 30.77 175 TYR A O 1
ATOM 1410 N N . TYR A 1 176 ? -11.140 -13.755 -6.814 1.00 31.25 176 TYR A N 1
ATOM 1411 C CA . TYR A 1 176 ? -12.105 -14.031 -5.751 1.00 31.25 176 TYR A CA 1
ATOM 1412 C C . TYR A 1 176 ? -13.048 -12.838 -5.666 1.00 31.25 176 TYR A C 1
ATOM 1414 O O . TYR A 1 176 ? -12.537 -11.698 -5.774 1.00 31.25 176 TYR A O 1
#

pLDDT: mean 90.91, std 12.26, range [30.77, 98.62]

Radius of gyration: 16.79 Å; Cα contacts (8 Å, |Δi|>4): 322; chains: 1; bounding box: 39×34×47 Å